Protein AF-A0A0J8TTD2-F1 (afdb_monomer_lite)

Foldseek 3Di:
DDDDDDDDDDDDDDDDDDDDDDDDDDDDDDDDDDDDDDDDPDDPDDPDPPPDPPVPPPPDDPPPDDDDDPCLQDPDDAFDWAWDDKDADPPVRDIFTWTFTPPQAAQDPPDADFDWGQDPVDPPPRTDTDHHPPPDWAWDSRQWDRQWTAGPRRHDIDGQAFKFKIWIPAFDQAFKDKDKDAAQWADDDDPPDDPDADLRWWKKKWKFFPPDDGRDDAQCEQRGWIFTQPQRWTHHVNDTDRPDPGPHGNHHGDMDMDMDHHHDVVVLVCVVVVVPPPVVVVVVVVPDPDDDDDDDDDDDPDDPPPDRSPTGMTMMMIIHRRNHDPDDD

pLDDT: mean 71.93, std 25.3, range [23.52, 96.44]

Organism: NCBI:txid454286

Structure (mmCIF, N/CA/C/O backbone):
data_AF-A0A0J8TTD2-F1
#
_entry.id   AF-A0A0J8TTD2-F1
#
loop_
_atom_site.group_PDB
_atom_site.id
_atom_site.type_symbol
_atom_site.label_atom_id
_atom_site.label_alt_id
_atom_site.label_comp_id
_atom_site.label_asym_id
_atom_site.label_entity_id
_atom_site.label_seq_id
_atom_site.pdbx_PDB_ins_code
_atom_site.Cartn_x
_atom_site.Cartn_y
_atom_site.Cartn_z
_atom_site.occupancy
_atom_site.B_iso_or_equiv
_atom_site.auth_seq_id
_atom_site.auth_comp_id
_atom_site.auth_asym_id
_atom_site.auth_atom_id
_atom_site.pdbx_PDB_model_num
ATOM 1 N N . MET A 1 1 ? 3.215 43.873 67.156 1.00 36.53 1 MET A N 1
ATOM 2 C CA . MET A 1 1 ? 2.950 44.779 66.018 1.00 36.53 1 MET A CA 1
ATOM 3 C C . MET A 1 1 ? 2.040 44.028 65.050 1.00 36.53 1 MET A C 1
ATOM 5 O O . MET A 1 1 ? 2.522 43.184 64.315 1.00 36.53 1 MET A O 1
ATOM 9 N N . ALA A 1 2 ? 0.753 43.963 65.406 1.00 32.94 2 ALA A N 1
ATOM 10 C CA . ALA A 1 2 ? -0.380 44.656 64.760 1.00 32.94 2 ALA A CA 1
ATOM 11 C C . ALA A 1 2 ? -0.898 43.861 63.530 1.00 32.94 2 ALA A C 1
ATOM 13 O O . ALA A 1 2 ? -0.372 44.024 62.438 1.00 32.94 2 ALA A O 1
ATOM 14 N N . THR A 1 3 ? -1.628 42.751 63.743 1.00 26.25 3 THR A N 1
ATOM 15 C CA . THR A 1 3 ? -3.120 42.598 63.801 1.00 26.25 3 THR A CA 1
ATOM 16 C C . THR A 1 3 ? -3.799 42.758 62.433 1.00 26.25 3 THR A C 1
ATOM 18 O O . THR A 1 3 ? -3.750 43.838 61.865 1.00 26.25 3 THR A O 1
ATOM 21 N N . SER A 1 4 ? -4.260 41.650 61.826 1.00 26.52 4 SER A N 1
ATOM 22 C CA . SER A 1 4 ? -5.674 41.174 61.784 1.00 26.52 4 SER A CA 1
ATOM 23 C C . SER A 1 4 ? -6.450 41.846 60.628 1.00 26.52 4 SER A C 1
ATOM 25 O O . SER A 1 4 ? -6.203 43.001 60.333 1.00 26.52 4 SER A O 1
ATOM 27 N N . THR A 1 5 ? -7.376 41.261 59.865 1.00 29.14 5 THR A N 1
ATOM 28 C CA . THR A 1 5 ? -8.260 40.091 60.001 1.00 29.14 5 THR A CA 1
ATOM 29 C C . THR A 1 5 ? -8.957 39.885 58.635 1.00 29.14 5 THR A C 1
ATOM 31 O O . THR A 1 5 ? -9.094 40.834 57.867 1.00 29.14 5 THR A O 1
ATOM 34 N N . ALA A 1 6 ? -9.418 38.661 58.347 1.00 28.00 6 ALA A N 1
ATOM 35 C CA . ALA A 1 6 ? -10.375 38.291 57.276 1.00 28.00 6 ALA A CA 1
ATOM 36 C C . ALA A 1 6 ? -11.764 39.002 57.476 1.00 28.00 6 ALA A C 1
ATOM 38 O O . ALA A 1 6 ? -11.847 39.712 58.481 1.00 28.00 6 ALA A O 1
ATOM 39 N N . PRO A 1 7 ? -12.878 38.813 56.694 1.00 37.91 7 PRO A N 1
ATOM 40 C CA . PRO A 1 7 ? -13.230 37.644 55.856 1.00 37.91 7 PRO A CA 1
ATOM 41 C C . PRO A 1 7 ? -14.237 37.791 54.651 1.00 37.91 7 PRO A C 1
ATOM 43 O O . PRO A 1 7 ? -14.866 38.814 54.417 1.00 37.91 7 PRO A O 1
ATOM 46 N N . THR A 1 8 ? -14.431 36.654 53.951 1.00 27.30 8 THR A N 1
ATOM 47 C CA . THR A 1 8 ? -15.673 36.040 53.378 1.00 27.30 8 THR A CA 1
ATOM 48 C C . THR A 1 8 ? -16.493 36.562 52.169 1.00 27.30 8 THR A C 1
ATOM 50 O O . THR A 1 8 ? -17.119 37.610 52.212 1.00 27.30 8 THR A O 1
ATOM 53 N N . ASN A 1 9 ? -16.688 35.596 51.243 1.00 25.73 9 ASN A N 1
ATOM 54 C CA . ASN A 1 9 ? -17.896 35.125 50.516 1.00 25.73 9 ASN A CA 1
ATOM 55 C C . ASN A 1 9 ? -18.598 35.935 49.403 1.00 25.73 9 ASN A C 1
ATOM 57 O O . ASN A 1 9 ? -19.072 37.043 49.602 1.00 25.73 9 ASN A O 1
ATOM 61 N N . GLY A 1 10 ? -18.882 35.231 48.290 1.00 26.34 10 GLY A N 1
ATOM 62 C CA . GLY A 1 10 ? -19.989 35.547 47.374 1.00 26.34 10 GLY A CA 1
ATOM 63 C C . GLY A 1 10 ? -19.992 34.755 46.054 1.00 26.34 10 GLY A C 1
ATOM 64 O O . GLY A 1 10 ? -19.239 35.070 45.141 1.00 26.34 10 GLY A O 1
ATOM 65 N N . LYS A 1 11 ? -20.862 33.739 45.931 1.00 29.17 11 LYS A N 1
ATOM 66 C CA . LYS A 1 11 ? -21.170 33.001 44.682 1.00 29.17 11 LYS A CA 1
ATOM 67 C C . LYS A 1 11 ? -22.042 33.844 43.734 1.00 29.17 11 LYS A C 1
ATOM 69 O O . LYS A 1 11 ? -22.969 34.498 44.196 1.00 29.17 11 LYS A O 1
ATOM 74 N N . GLY A 1 12 ? -21.875 33.683 42.416 1.00 27.62 12 GLY A N 1
ATOM 75 C CA . GLY A 1 12 ? -22.836 34.164 41.410 1.00 27.62 12 GLY A CA 1
ATOM 76 C C . GLY A 1 12 ? -22.802 33.360 40.102 1.00 27.62 12 GLY A C 1
ATOM 77 O O . GLY A 1 12 ? -21.827 33.416 39.363 1.00 27.62 12 GLY A O 1
ATOM 78 N N . LYS A 1 13 ? -23.878 32.609 39.821 1.00 32.38 13 LYS A N 1
ATOM 79 C CA . LYS A 1 13 ? -24.176 31.935 38.537 1.00 32.38 13 LYS A CA 1
ATOM 80 C C . LYS A 1 13 ? -24.769 32.937 37.525 1.00 32.38 13 LYS A C 1
ATOM 82 O O . LYS A 1 13 ? -25.597 33.753 37.917 1.00 32.38 13 LYS A O 1
ATOM 87 N N . ARG A 1 14 ? -24.462 32.803 36.224 1.00 28.64 14 ARG A N 1
ATOM 88 C CA . ARG A 1 14 ? -25.180 33.440 35.084 1.00 28.64 14 ARG A CA 1
ATOM 89 C C . ARG A 1 14 ? -24.958 32.583 33.819 1.00 28.64 14 ARG A C 1
ATOM 91 O O . ARG A 1 14 ? -23.822 32.428 33.402 1.00 28.64 14 ARG A O 1
ATOM 98 N N . SER A 1 15 ? -25.871 31.679 33.446 1.00 28.08 15 SER A N 1
ATOM 99 C CA . SER A 1 15 ? -27.054 31.798 32.558 1.00 28.08 15 SER A CA 1
ATOM 100 C C . SER A 1 15 ? -26.766 32.050 31.063 1.00 28.08 15 SER A C 1
ATOM 102 O O . SER A 1 15 ? -26.248 33.099 30.694 1.00 28.08 15 SER A O 1
ATOM 104 N N . LYS A 1 16 ? -27.214 31.095 30.229 1.00 29.44 16 LYS A N 1
ATOM 105 C CA . LYS A 1 16 ? -27.395 31.125 28.760 1.00 29.44 16 LYS A CA 1
ATOM 106 C C . LYS A 1 16 ? -28.134 32.379 28.254 1.00 29.44 16 LYS A C 1
ATOM 108 O O . LYS A 1 16 ? -29.178 32.702 28.819 1.00 29.44 16 LYS A O 1
ATOM 113 N N . ARG A 1 17 ? -27.716 32.927 27.100 1.00 27.14 17 ARG A N 1
ATOM 114 C CA . ARG A 1 17 ? -28.595 33.176 25.933 1.00 27.14 17 ARG A CA 1
ATOM 115 C C . ARG A 1 17 ? -27.835 33.546 24.654 1.00 27.14 17 ARG A C 1
ATOM 117 O O . ARG A 1 17 ? -26.716 34.039 24.699 1.00 27.14 17 ARG A O 1
ATOM 124 N N . ASP A 1 18 ? -28.521 33.232 23.564 1.00 25.80 18 ASP A N 1
ATOM 125 C CA . ASP A 1 18 ? -28.196 33.234 22.139 1.00 25.80 18 ASP A CA 1
ATOM 126 C C . ASP A 1 18 ? -27.811 34.578 21.497 1.00 25.80 18 ASP A C 1
ATOM 128 O O . ASP A 1 18 ? -28.206 35.641 21.968 1.00 25.80 18 ASP A O 1
ATOM 132 N N . GLY A 1 19 ? -27.201 34.480 20.305 1.00 25.59 19 GLY A N 1
ATOM 133 C CA . GLY A 1 19 ? -27.639 35.274 19.148 1.00 25.59 19 GLY A CA 1
ATOM 134 C C . GLY A 1 19 ? -26.638 36.256 18.527 1.00 25.59 19 GLY A C 1
ATOM 135 O O . GLY A 1 19 ? -26.506 37.370 19.004 1.00 25.59 19 GLY A O 1
ATOM 136 N N . GLY A 1 20 ? -26.041 35.846 17.397 1.00 23.52 20 GLY A N 1
ATOM 137 C CA . GLY A 1 20 ? -25.878 36.620 16.149 1.00 23.52 20 GLY A CA 1
ATOM 138 C C . GLY A 1 20 ? -25.113 37.956 16.130 1.00 23.52 20 GLY A C 1
ATOM 139 O O . GLY A 1 20 ? -25.472 38.907 16.806 1.00 23.52 20 GLY A O 1
ATOM 140 N N . GLY A 1 21 ? -24.163 38.097 15.195 1.00 25.19 21 GLY A N 1
ATOM 141 C CA . GLY A 1 21 ? -23.722 39.425 14.743 1.00 25.19 21 GLY A CA 1
ATOM 142 C C . GLY A 1 21 ? -22.318 39.477 14.151 1.00 25.19 21 GLY A C 1
ATOM 143 O O . GLY A 1 21 ? -21.326 39.502 14.864 1.00 25.19 21 GLY A O 1
ATOM 144 N N . ARG A 1 22 ? -22.247 39.510 12.822 1.00 33.72 22 ARG A N 1
ATOM 145 C CA . ARG A 1 22 ? -21.043 39.666 11.999 1.00 33.72 22 ARG A CA 1
ATOM 146 C C . ARG A 1 22 ? -20.654 41.147 11.956 1.00 33.72 22 ARG A C 1
ATOM 148 O O . ARG A 1 22 ? -21.426 41.930 11.417 1.00 33.72 22 ARG A O 1
ATOM 155 N N . GLU A 1 23 ? -19.458 41.524 12.411 1.00 27.91 23 GLU A N 1
ATOM 156 C CA . GLU A 1 23 ? -18.933 42.874 12.161 1.00 27.91 23 GLU A CA 1
ATOM 157 C C . GLU A 1 23 ? -17.437 42.866 11.815 1.00 27.91 23 GLU A C 1
ATOM 159 O O . GLU A 1 23 ? -16.589 42.329 12.529 1.00 27.91 23 GLU A O 1
ATOM 164 N N . LYS A 1 24 ? -17.142 43.437 10.643 1.00 31.27 24 LYS A N 1
ATOM 165 C CA . LYS A 1 24 ? -15.809 43.660 10.083 1.00 31.27 24 LYS A CA 1
ATOM 166 C C . LYS A 1 24 ? -15.080 44.706 10.927 1.00 31.27 24 LYS A C 1
ATOM 168 O O . LYS A 1 24 ? -15.604 45.797 11.118 1.00 31.27 24 LYS A O 1
ATOM 173 N N . ARG A 1 25 ? -13.830 44.443 11.312 1.00 30.44 25 ARG A N 1
ATOM 174 C CA . ARG A 1 25 ? -12.900 45.489 11.757 1.00 30.44 25 ARG A CA 1
ATOM 175 C C . ARG A 1 25 ? -11.705 45.537 10.818 1.00 30.44 25 ARG A C 1
ATOM 177 O O . ARG A 1 25 ? -10.909 44.606 10.764 1.00 30.44 25 ARG A O 1
ATOM 184 N N . GLY A 1 26 ? -11.640 46.618 10.043 1.00 24.77 26 GLY A N 1
ATOM 185 C CA . GLY A 1 26 ? -10.445 47.030 9.321 1.00 24.77 26 GLY A CA 1
ATOM 186 C C . GLY A 1 26 ? -9.432 47.652 10.281 1.00 24.77 26 GLY A C 1
ATOM 187 O O . GLY A 1 26 ? -9.814 48.297 11.257 1.00 24.77 26 GLY A O 1
ATOM 188 N N . ALA A 1 27 ? -8.148 47.462 9.989 1.00 32.59 27 ALA A N 1
ATOM 189 C CA . ALA A 1 27 ? -7.054 48.161 10.643 1.00 32.59 27 ALA A CA 1
ATOM 190 C C . ALA A 1 27 ? -6.255 48.949 9.600 1.00 32.59 27 ALA A C 1
ATOM 192 O O . ALA A 1 27 ? -6.025 48.508 8.475 1.00 32.59 27 ALA A O 1
ATOM 193 N N . LYS A 1 28 ? -5.938 50.164 10.026 1.00 28.56 28 LYS A N 1
ATOM 194 C CA . LYS A 1 28 ? -5.513 51.362 9.312 1.00 28.56 28 LYS A CA 1
ATOM 195 C C . LYS A 1 28 ? -4.062 51.247 8.833 1.00 28.56 28 LYS A C 1
ATOM 197 O O . LYS A 1 28 ? -3.191 50.823 9.584 1.00 28.56 28 LYS A O 1
ATOM 202 N N . ARG A 1 29 ? -3.833 51.646 7.582 1.00 26.66 29 ARG A N 1
ATOM 203 C CA . ARG A 1 29 ? -2.528 51.771 6.920 1.00 26.66 29 ARG A CA 1
ATOM 204 C C . ARG A 1 29 ? -1.924 53.131 7.293 1.00 26.66 29 ARG A C 1
ATOM 206 O O . ARG A 1 29 ? -2.647 54.124 7.285 1.00 26.66 29 ARG A O 1
ATOM 213 N N . GLN A 1 30 ? -0.638 53.159 7.628 1.00 28.19 30 GLN A N 1
ATOM 214 C CA . GLN A 1 30 ? 0.149 54.380 7.808 1.00 28.19 30 GLN A CA 1
ATOM 215 C C . GLN A 1 30 ? 1.028 54.549 6.562 1.00 28.19 30 GLN A C 1
ATOM 217 O O . GLN A 1 30 ? 1.697 53.601 6.149 1.00 28.19 30 GLN A O 1
ATOM 222 N N . GLU A 1 31 ? 0.924 55.710 5.918 1.00 24.95 31 GLU A N 1
ATOM 223 C CA . GLU A 1 31 ? 1.635 56.088 4.692 1.00 24.95 31 GLU A CA 1
ATOM 224 C C . GLU A 1 31 ? 3.030 56.641 4.990 1.00 24.95 31 GLU A C 1
ATOM 226 O O . GLU A 1 31 ? 3.187 57.411 5.937 1.00 24.95 31 GLU A O 1
ATOM 231 N N . LEU A 1 32 ? 3.989 56.312 4.118 1.00 28.45 32 LEU A N 1
ATOM 232 C CA . LEU A 1 32 ? 5.073 57.199 3.692 1.00 28.45 32 LEU A CA 1
ATOM 233 C C . LEU A 1 32 ? 5.294 57.006 2.172 1.00 28.45 32 LEU A C 1
ATOM 235 O O . LEU A 1 32 ? 5.402 55.874 1.697 1.00 28.45 32 LEU A O 1
ATOM 239 N N . ASP A 1 33 ? 5.271 58.141 1.472 1.00 27.33 33 ASP A N 1
ATOM 240 C CA . ASP A 1 33 ? 5.590 58.473 0.063 1.00 27.33 33 ASP A CA 1
ATOM 241 C C . ASP A 1 33 ? 7.105 58.238 -0.212 1.00 27.33 33 ASP A C 1
ATOM 243 O O . ASP A 1 33 ? 7.868 58.192 0.750 1.00 27.33 33 ASP A O 1
ATOM 247 N N . ASP A 1 34 ? 7.698 58.027 -1.394 1.00 29.48 34 ASP A N 1
ATOM 248 C CA . ASP A 1 34 ? 7.506 58.499 -2.776 1.00 29.48 34 ASP A CA 1
ATOM 249 C C . ASP A 1 34 ? 8.334 57.571 -3.713 1.00 29.48 34 ASP A C 1
ATOM 251 O O . ASP A 1 34 ? 9.332 56.979 -3.288 1.00 29.48 34 ASP A O 1
ATOM 255 N N . GLY A 1 35 ? 7.951 57.439 -4.988 1.00 27.17 35 GLY A N 1
ATOM 256 C CA . GLY A 1 35 ? 8.762 56.754 -6.003 1.00 27.17 35 GLY A CA 1
ATOM 257 C C . GLY A 1 35 ? 7.989 56.257 -7.227 1.00 27.17 35 GLY A C 1
ATOM 258 O O . GLY A 1 35 ? 7.715 55.066 -7.361 1.00 27.17 35 GLY A O 1
ATOM 259 N N . SER A 1 36 ? 7.666 57.176 -8.138 1.00 38.47 36 SER A N 1
ATOM 260 C CA . SER A 1 36 ? 7.154 56.959 -9.505 1.00 38.47 36 SER A CA 1
ATOM 261 C C . SER A 1 36 ? 7.663 55.685 -10.210 1.00 38.47 36 SER A C 1
ATOM 263 O O . SER A 1 36 ? 8.809 55.671 -10.648 1.00 38.47 36 SER A O 1
ATOM 265 N N . LEU A 1 37 ? 6.782 54.709 -10.486 1.00 28.83 37 LEU A N 1
ATOM 266 C CA . LEU A 1 37 ? 6.827 53.849 -11.686 1.00 28.83 37 LEU A CA 1
ATOM 267 C C . LEU A 1 37 ? 5.414 53.328 -12.031 1.00 28.83 37 LEU A C 1
ATOM 269 O O . LEU A 1 37 ? 4.733 52.697 -11.224 1.00 28.83 37 LEU A O 1
ATOM 273 N N . SER A 1 38 ? 4.971 53.592 -13.260 1.00 30.05 38 SER A N 1
ATOM 274 C CA . SER A 1 38 ? 3.675 53.201 -13.824 1.00 30.05 38 SER A CA 1
ATOM 275 C C . SER A 1 38 ? 3.447 51.681 -13.823 1.00 30.05 38 SER A C 1
ATOM 277 O O . SER A 1 38 ? 4.201 50.938 -14.456 1.00 30.05 38 SER A O 1
ATOM 279 N N . TYR A 1 39 ? 2.363 51.213 -13.197 1.00 27.86 39 TYR A N 1
ATOM 280 C CA . TYR A 1 39 ? 1.947 49.808 -13.251 1.00 27.86 39 TYR A CA 1
ATOM 281 C C . TYR A 1 39 ? 1.168 49.533 -14.544 1.00 27.86 39 TYR A C 1
ATOM 283 O O . TYR A 1 39 ? -0.014 49.856 -14.671 1.00 27.86 39 TYR A O 1
ATOM 291 N N . SER A 1 40 ? 1.827 48.919 -15.525 1.00 36.34 40 SER A N 1
ATOM 292 C CA . SER A 1 40 ? 1.148 48.321 -16.673 1.00 36.34 40 SER A CA 1
ATOM 293 C C . SER A 1 40 ? 0.425 47.045 -16.226 1.00 36.34 40 SER A C 1
ATOM 295 O O . SER A 1 40 ? 0.990 46.154 -15.589 1.00 36.34 40 SER A O 1
ATOM 297 N N . LYS A 1 41 ? -0.869 46.967 -16.543 1.00 34.75 41 LYS A N 1
ATOM 298 C CA . LYS A 1 41 ? -1.745 45.830 -16.245 1.00 34.75 41 LYS A CA 1
ATOM 299 C C . LYS A 1 41 ? -1.271 44.614 -17.053 1.00 34.75 41 LYS A C 1
ATOM 301 O O . LYS A 1 41 ? -1.579 44.509 -18.238 1.00 34.75 41 LYS A O 1
ATOM 306 N N . LYS A 1 42 ? -0.511 43.701 -16.434 1.00 31.11 42 LYS A N 1
ATOM 307 C CA . LYS A 1 42 ? -0.149 42.415 -17.054 1.00 31.11 42 LYS A CA 1
ATOM 308 C C . LYS A 1 42 ? -1.414 41.585 -17.264 1.00 31.11 42 LYS A C 1
ATOM 310 O O . LYS A 1 42 ? -1.995 41.060 -16.319 1.00 31.11 42 LYS A O 1
ATOM 315 N N . VAL A 1 43 ? -1.821 41.482 -18.523 1.00 34.06 43 VAL A N 1
ATOM 316 C CA . VAL A 1 43 ? -2.746 40.463 -19.011 1.00 34.06 43 VAL A CA 1
ATOM 317 C C . VAL A 1 43 ? -2.090 39.108 -18.747 1.00 34.06 43 VAL A C 1
ATOM 319 O O . VAL A 1 43 ? -1.006 38.833 -19.258 1.00 34.06 43 VAL A O 1
ATOM 322 N N . THR A 1 44 ? -2.711 38.276 -17.916 1.00 37.00 44 THR A N 1
ATOM 323 C CA . THR A 1 44 ? -2.333 36.872 -17.756 1.00 37.00 44 THR A CA 1
ATOM 324 C C . THR A 1 44 ? -2.683 36.140 -19.044 1.00 37.00 44 THR A C 1
ATOM 326 O O . THR A 1 44 ? -3.815 35.701 -19.245 1.00 37.00 44 THR A O 1
ATOM 329 N N . SER A 1 45 ? -1.704 36.035 -19.942 1.00 38.12 45 SER A N 1
ATOM 330 C CA . SER A 1 45 ? -1.747 35.069 -21.029 1.00 38.12 45 SER A CA 1
ATOM 331 C C . SER A 1 45 ? -1.849 33.672 -20.421 1.00 38.12 45 SER A C 1
ATOM 333 O O . SER A 1 45 ? -1.091 33.294 -19.526 1.00 38.12 45 SER A O 1
ATOM 335 N N . SER A 1 46 ? -2.838 32.914 -20.883 1.00 41.69 46 SER A N 1
ATOM 336 C CA . SER A 1 46 ? -2.957 31.483 -20.632 1.00 41.69 46 SER A CA 1
ATOM 337 C C . SER A 1 46 ? -1.627 30.815 -20.978 1.00 41.69 46 SER A C 1
ATOM 339 O O . SER A 1 46 ? -1.249 30.793 -22.150 1.00 41.69 46 SER A O 1
ATOM 341 N N . ALA A 1 47 ? -0.915 30.308 -19.970 1.00 40.03 47 ALA A N 1
ATOM 342 C CA . ALA A 1 47 ? 0.295 29.530 -20.181 1.00 40.03 47 ALA A CA 1
ATOM 343 C C . ALA A 1 47 ? -0.075 28.303 -21.024 1.00 40.03 47 ALA A C 1
ATOM 345 O O . ALA A 1 47 ? -0.739 27.379 -20.548 1.00 40.03 47 ALA A O 1
ATOM 346 N N . SER A 1 48 ? 0.302 28.332 -22.300 1.00 48.59 48 SER A N 1
ATOM 347 C CA . SER A 1 48 ? 0.340 27.144 -23.135 1.00 48.59 48 SER A CA 1
ATOM 348 C C . SER A 1 48 ? 1.223 26.123 -22.425 1.00 48.59 48 SER A C 1
ATOM 350 O O . SER A 1 48 ? 2.278 26.454 -21.888 1.00 48.59 48 SER A O 1
ATOM 352 N N . SER A 1 49 ? 0.754 24.881 -22.365 1.00 55.97 49 SER A N 1
ATOM 353 C CA . SER A 1 49 ? 1.544 23.760 -21.872 1.00 55.97 49 SER A CA 1
ATOM 354 C C . SER A 1 49 ? 2.868 23.716 -22.641 1.00 55.97 49 SER A C 1
ATOM 356 O O . SER A 1 49 ? 2.898 23.349 -23.810 1.00 55.97 49 SER A O 1
ATOM 358 N N . THR A 1 50 ? 3.966 24.094 -21.988 1.00 57.25 50 THR A N 1
ATOM 359 C CA . THR A 1 50 ? 5.346 23.921 -22.464 1.00 57.25 50 THR A CA 1
ATOM 360 C C . THR A 1 50 ? 5.797 22.474 -22.262 1.00 57.25 50 THR A C 1
ATOM 362 O O . THR A 1 50 ? 6.871 22.199 -21.734 1.00 57.25 50 THR A O 1
ATOM 365 N N . ALA A 1 51 ? 4.952 21.514 -22.638 1.00 57.62 51 ALA A N 1
ATOM 366 C CA . ALA A 1 51 ? 5.384 20.132 -22.746 1.00 57.62 51 ALA A CA 1
ATOM 367 C C . ALA A 1 51 ? 6.249 20.022 -24.007 1.00 57.62 51 ALA A C 1
ATOM 369 O O . ALA A 1 51 ? 5.730 19.949 -25.118 1.00 57.62 51 ALA A O 1
ATOM 370 N N . ILE A 1 52 ? 7.568 20.070 -23.825 1.00 71.25 52 ILE A N 1
ATOM 371 C CA . ILE A 1 52 ? 8.534 19.816 -24.894 1.00 71.25 52 ILE A CA 1
ATOM 372 C C . ILE A 1 52 ? 8.350 18.353 -25.340 1.00 71.25 52 ILE A C 1
ATOM 374 O O . ILE A 1 52 ? 8.341 17.462 -24.480 1.00 71.25 52 ILE A O 1
ATOM 378 N N . PRO A 1 53 ? 8.173 18.076 -26.644 1.00 70.25 53 PRO A N 1
ATOM 379 C CA . PRO A 1 53 ? 8.124 16.715 -27.163 1.00 70.25 53 PRO A CA 1
ATOM 380 C C . PRO A 1 53 ? 9.363 15.922 -26.740 1.00 70.25 53 PRO A C 1
ATOM 382 O O . PRO A 1 53 ? 10.476 16.440 -26.759 1.00 70.25 53 PRO A O 1
ATOM 385 N N . SER A 1 54 ? 9.205 14.640 -26.405 1.00 61.66 54 SER A N 1
ATOM 386 C CA . SER A 1 54 ? 10.324 13.790 -25.967 1.00 61.66 54 SER A CA 1
ATOM 387 C C . SER A 1 54 ? 11.460 13.679 -26.993 1.00 61.66 54 SER A C 1
ATOM 389 O O . SER A 1 54 ? 12.578 13.345 -26.621 1.00 61.66 54 SER A O 1
ATOM 391 N N . SER A 1 55 ? 11.187 13.982 -28.265 1.00 70.31 55 SER A N 1
ATOM 392 C CA . SER A 1 55 ? 12.168 14.078 -29.352 1.00 70.31 55 SER A CA 1
ATOM 393 C C . SER A 1 55 ? 13.061 15.323 -29.296 1.00 70.31 55 SER A C 1
ATOM 395 O O . SER A 1 55 ? 14.138 15.313 -29.878 1.00 70.31 55 SER A O 1
ATOM 397 N N . GLU A 1 56 ? 12.618 16.394 -28.633 1.00 73.56 56 GLU A N 1
ATOM 398 C CA . GLU A 1 56 ? 13.342 17.671 -28.503 1.00 73.56 56 GLU A CA 1
ATOM 399 C C . GLU A 1 56 ? 14.106 17.785 -27.176 1.00 73.56 56 GLU A C 1
ATOM 401 O O . GLU A 1 56 ? 14.868 18.728 -26.962 1.00 73.56 56 GLU A O 1
ATOM 406 N N . LEU A 1 57 ? 13.938 16.813 -26.276 1.00 68.25 57 LEU A N 1
ATOM 407 C CA . LEU A 1 57 ? 14.766 16.704 -25.085 1.00 68.25 57 LEU A CA 1
ATOM 408 C C . LEU A 1 57 ? 16.166 16.256 -25.513 1.00 68.25 57 LEU A C 1
ATOM 410 O O . LEU A 1 57 ? 16.350 15.127 -25.968 1.00 68.25 57 LEU A O 1
ATOM 414 N N . SER A 1 58 ? 17.167 17.124 -25.341 1.00 63.38 58 SER A N 1
ATOM 415 C CA . SER A 1 58 ? 18.567 16.720 -25.441 1.00 63.38 58 SER A CA 1
ATOM 416 C C . SER A 1 58 ? 18.807 15.633 -24.395 1.00 63.38 58 SER A C 1
ATOM 418 O O . SER A 1 58 ? 18.865 15.928 -23.198 1.00 63.38 58 SER A O 1
ATOM 420 N N . MET A 1 59 ? 18.879 14.372 -24.824 1.00 59.72 59 MET A N 1
ATOM 421 C CA . MET A 1 59 ? 19.213 13.268 -23.934 1.00 59.72 59 MET A CA 1
ATOM 422 C C . MET A 1 59 ? 20.597 13.566 -23.363 1.00 59.72 59 MET A C 1
ATOM 424 O O . MET A 1 59 ? 21.591 13.517 -24.086 1.00 59.72 59 MET A O 1
ATOM 428 N N . SER A 1 60 ? 20.667 13.935 -22.083 1.00 60.09 60 SER A N 1
ATOM 429 C CA . SER A 1 60 ? 21.944 14.011 -21.383 1.00 60.09 60 SER A CA 1
ATOM 430 C C . SER A 1 60 ? 22.634 12.667 -21.570 1.00 60.09 60 SER A C 1
ATOM 432 O O . SER A 1 60 ? 21.980 11.635 -21.384 1.00 60.09 60 SER A O 1
ATOM 434 N N . MET A 1 61 ? 23.913 12.682 -21.954 1.00 55.19 61 MET A N 1
ATOM 435 C CA . MET A 1 61 ? 24.695 11.457 -22.111 1.00 55.19 61 MET A CA 1
ATOM 436 C C . MET A 1 61 ? 24.445 10.554 -20.897 1.00 55.19 61 MET A C 1
ATOM 438 O O . MET A 1 61 ? 24.565 11.046 -19.768 1.00 55.19 61 MET A O 1
ATOM 442 N N . PRO A 1 62 ? 24.042 9.285 -21.099 1.00 62.75 62 PRO A N 1
ATOM 443 C CA . PRO A 1 62 ? 23.813 8.377 -19.991 1.00 62.75 62 PRO A CA 1
ATOM 444 C C . PRO A 1 62 ? 25.060 8.368 -19.116 1.00 62.75 62 PRO A C 1
ATOM 446 O O . PRO A 1 62 ? 26.167 8.203 -19.630 1.00 62.75 62 PRO A O 1
ATOM 449 N N . ILE A 1 63 ? 24.888 8.573 -17.809 1.00 68.81 63 ILE A N 1
ATOM 450 C CA . ILE A 1 63 ? 25.968 8.326 -16.855 1.00 68.81 63 ILE A CA 1
ATOM 451 C C . ILE A 1 63 ? 26.416 6.882 -17.112 1.00 68.81 63 ILE A C 1
ATOM 453 O O . ILE A 1 63 ? 25.559 5.994 -17.039 1.00 68.81 63 ILE A O 1
ATOM 457 N N . PRO A 1 64 ? 27.693 6.633 -17.462 1.00 64.81 64 PRO A N 1
ATOM 458 C CA . PRO A 1 64 ? 28.171 5.279 -17.681 1.00 64.81 64 PRO A CA 1
ATOM 459 C C . PRO A 1 64 ? 27.890 4.466 -16.421 1.00 64.81 64 PRO A C 1
ATOM 461 O O . PRO A 1 64 ? 28.388 4.789 -15.340 1.00 64.81 64 PRO A O 1
ATOM 464 N N . LEU A 1 65 ? 27.026 3.460 -16.543 1.00 68.81 65 LEU A N 1
ATOM 465 C CA . LEU A 1 65 ? 26.809 2.505 -15.468 1.00 68.81 65 LEU A CA 1
ATOM 466 C C . LEU A 1 65 ? 28.118 1.743 -15.278 1.00 68.81 65 LEU A C 1
ATOM 468 O O . LEU A 1 65 ? 28.740 1.330 -16.255 1.00 68.81 65 LEU A O 1
ATOM 472 N N . ALA A 1 66 ? 28.543 1.588 -14.026 1.00 80.12 66 ALA A N 1
ATOM 473 C CA . ALA A 1 66 ? 29.645 0.692 -13.721 1.00 80.12 66 ALA A CA 1
ATOM 474 C C . ALA A 1 66 ? 29.278 -0.733 -14.156 1.00 80.12 66 ALA A C 1
ATOM 476 O O . ALA A 1 66 ? 28.104 -1.117 -14.100 1.00 80.12 66 ALA A O 1
ATOM 477 N N . ASP A 1 67 ? 30.284 -1.507 -14.557 1.00 83.81 67 ASP A N 1
ATOM 478 C CA . ASP A 1 67 ? 30.070 -2.909 -14.891 1.00 83.81 67 ASP A CA 1
ATOM 479 C C . ASP A 1 67 ? 29.479 -3.664 -13.686 1.00 83.81 67 ASP A C 1
ATOM 481 O O . ASP A 1 67 ? 29.887 -3.419 -12.539 1.00 83.81 67 ASP A O 1
ATOM 485 N N . PRO A 1 68 ? 28.527 -4.588 -13.917 1.00 86.50 68 PRO A N 1
ATOM 486 C CA . PRO A 1 68 ? 27.913 -5.351 -12.853 1.00 86.50 68 PRO A CA 1
ATOM 487 C C . PRO A 1 68 ? 28.934 -6.121 -12.035 1.00 86.50 68 PRO A C 1
ATOM 489 O O . PRO A 1 68 ? 29.818 -6.803 -12.559 1.00 86.50 68 PRO A O 1
ATOM 492 N N . ARG A 1 69 ? 28.775 -6.065 -10.716 1.00 89.56 69 ARG A N 1
ATOM 493 C CA . ARG A 1 69 ? 29.593 -6.872 -9.814 1.00 89.56 69 ARG A CA 1
ATOM 494 C C . ARG A 1 69 ? 29.133 -8.321 -9.899 1.00 89.56 69 ARG A C 1
ATOM 496 O O . ARG A 1 69 ? 27.957 -8.598 -10.115 1.00 89.56 69 ARG A O 1
ATOM 503 N N . SER A 1 70 ? 30.029 -9.259 -9.605 1.00 87.69 70 SER A N 1
ATOM 504 C CA . SER A 1 70 ? 29.691 -10.691 -9.561 1.00 87.69 70 SER A CA 1
ATOM 505 C C . SER A 1 70 ? 28.523 -11.011 -8.616 1.00 87.69 70 SER A C 1
ATOM 507 O O . SER A 1 70 ? 27.726 -11.903 -8.895 1.00 87.69 70 SER A O 1
ATOM 509 N N . ILE A 1 71 ? 28.382 -10.253 -7.523 1.00 89.81 71 ILE A N 1
ATOM 510 C CA . ILE A 1 71 ? 27.277 -10.397 -6.565 1.00 89.81 71 ILE A CA 1
ATOM 511 C C . ILE A 1 71 ? 25.930 -9.905 -7.110 1.00 89.81 71 ILE A C 1
ATOM 513 O O . ILE A 1 71 ? 24.891 -10.346 -6.628 1.00 89.81 71 ILE A O 1
ATOM 517 N N . ASP A 1 72 ? 25.928 -9.022 -8.110 1.00 89.25 72 ASP A N 1
ATOM 518 C CA . ASP A 1 72 ? 24.703 -8.407 -8.624 1.00 89.25 72 ASP A CA 1
ATOM 519 C C . ASP A 1 72 ? 23.853 -9.394 -9.444 1.00 89.25 72 ASP A C 1
ATOM 521 O O . ASP A 1 72 ? 22.681 -9.124 -9.680 1.00 89.25 72 ASP A O 1
ATOM 525 N N . VAL A 1 73 ? 24.417 -10.537 -9.857 1.00 89.88 73 VAL A N 1
ATOM 526 C CA . VAL A 1 73 ? 23.699 -11.631 -10.545 1.00 89.88 73 VAL A CA 1
ATOM 527 C C . VAL A 1 73 ? 22.843 -12.446 -9.566 1.00 89.88 73 VAL A C 1
ATOM 529 O O . VAL A 1 73 ? 21.902 -13.137 -9.961 1.00 89.88 73 VAL A O 1
ATOM 532 N N . LEU A 1 74 ? 23.164 -12.390 -8.270 1.00 89.81 74 LEU A N 1
ATOM 533 C CA . LEU A 1 74 ? 22.445 -13.150 -7.258 1.00 89.81 74 LEU A CA 1
ATOM 534 C C . LEU A 1 74 ? 21.077 -12.515 -6.967 1.00 89.81 74 LEU A C 1
ATOM 536 O O . LEU A 1 74 ? 20.944 -11.289 -6.988 1.00 89.81 74 LEU A O 1
ATOM 540 N N . PRO A 1 75 ? 20.056 -13.327 -6.633 1.00 86.12 75 PRO A N 1
ATOM 541 C CA . PRO A 1 75 ? 18.767 -12.804 -6.209 1.00 86.12 75 PRO A CA 1
ATOM 542 C C . PRO A 1 75 ? 18.904 -11.814 -5.041 1.00 86.12 75 PRO A C 1
ATOM 544 O O . PRO A 1 75 ? 19.744 -12.023 -4.155 1.00 86.12 75 PRO A O 1
ATOM 547 N N . PRO A 1 76 ? 18.059 -10.769 -4.987 1.00 85.62 76 PRO A N 1
ATOM 548 C CA . PRO A 1 76 ? 18.062 -9.821 -3.884 1.00 85.62 76 PRO A CA 1
ATOM 549 C C . PRO A 1 76 ? 17.936 -10.520 -2.532 1.00 85.62 76 PRO A C 1
ATOM 551 O O . PRO A 1 76 ? 17.074 -11.380 -2.326 1.00 85.62 76 PRO A O 1
ATOM 554 N N . ARG A 1 77 ? 18.779 -10.116 -1.579 1.00 85.69 77 ARG A N 1
ATOM 555 C CA . ARG A 1 77 ? 18.681 -10.616 -0.207 1.00 85.69 77 ARG A CA 1
ATOM 556 C C . ARG A 1 77 ? 17.372 -10.135 0.435 1.00 85.69 77 ARG A C 1
ATOM 558 O O . ARG A 1 77 ? 16.960 -9.001 0.176 1.00 85.69 77 ARG A O 1
ATOM 565 N N . PRO A 1 78 ? 16.735 -10.954 1.293 1.00 85.31 78 PRO A N 1
ATOM 566 C CA . PRO A 1 78 ? 15.618 -10.495 2.107 1.00 85.31 78 PRO A CA 1
ATOM 567 C C . PRO A 1 78 ? 16.004 -9.245 2.896 1.00 85.31 78 PRO A C 1
ATOM 569 O O . PRO A 1 78 ?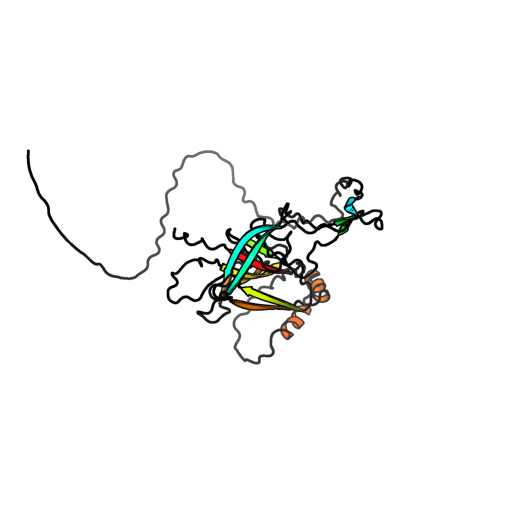 17.138 -9.120 3.367 1.00 85.31 78 PRO A O 1
ATOM 572 N N . ARG A 1 79 ? 15.050 -8.327 3.055 1.00 86.81 79 ARG A N 1
ATOM 573 C CA . ARG A 1 79 ? 15.262 -7.117 3.846 1.00 86.81 79 ARG A CA 1
ATOM 574 C C . ARG A 1 79 ? 15.548 -7.477 5.301 1.00 86.81 79 ARG A C 1
ATOM 576 O O . ARG A 1 79 ? 14.858 -8.306 5.894 1.00 86.81 79 ARG A O 1
ATOM 583 N N . GLN A 1 80 ? 16.544 -6.811 5.875 1.00 92.00 80 GLN A N 1
ATOM 584 C CA . GLN A 1 80 ? 16.741 -6.825 7.315 1.00 92.00 80 GLN A CA 1
ATOM 585 C C . GLN A 1 80 ? 15.638 -5.982 7.961 1.00 92.00 80 GLN A C 1
ATOM 587 O O . GLN A 1 80 ? 15.381 -4.849 7.551 1.00 92.00 80 GLN A O 1
ATOM 592 N N . LEU A 1 81 ? 14.966 -6.581 8.938 1.00 93.69 81 LEU A N 1
ATOM 593 C CA . LEU A 1 81 ? 13.847 -5.991 9.657 1.00 93.69 81 LEU A CA 1
ATOM 594 C C . LEU A 1 81 ? 14.261 -5.787 11.111 1.00 93.69 81 LEU A C 1
ATOM 596 O O . LEU A 1 81 ? 14.572 -6.767 11.793 1.00 93.69 81 LEU A O 1
ATOM 600 N N . ASN A 1 82 ? 14.247 -4.542 11.583 1.00 94.88 82 ASN A N 1
ATOM 601 C CA . ASN A 1 82 ? 14.550 -4.225 12.977 1.00 94.88 82 ASN A CA 1
ATOM 602 C C . ASN A 1 82 ? 13.233 -4.047 13.746 1.00 94.88 82 ASN A C 1
ATOM 604 O O . ASN A 1 82 ? 12.350 -3.339 13.263 1.00 94.88 82 ASN A O 1
ATOM 608 N N . PRO A 1 83 ? 13.045 -4.693 14.908 1.00 94.81 83 PRO A N 1
ATOM 609 C CA . PRO A 1 83 ? 11.816 -4.548 15.685 1.00 94.81 83 PRO A CA 1
ATOM 610 C C . PRO A 1 83 ? 11.688 -3.121 16.232 1.00 94.81 83 PRO A C 1
ATOM 612 O O . PRO A 1 83 ? 12.653 -2.587 16.770 1.00 94.81 83 PRO A O 1
ATOM 615 N N . VAL A 1 84 ? 10.494 -2.529 16.130 1.00 93.50 84 VAL A N 1
ATOM 616 C CA . VAL A 1 84 ? 10.227 -1.158 16.609 1.00 93.50 84 VAL A CA 1
ATOM 617 C C . VAL A 1 84 ? 9.244 -1.173 17.773 1.00 93.50 84 VAL A C 1
ATOM 619 O O . VAL A 1 84 ? 9.559 -0.723 18.869 1.00 93.50 84 VAL A O 1
ATOM 622 N N . PHE A 1 85 ? 8.040 -1.704 17.557 1.00 91.81 85 PHE A N 1
ATOM 623 C CA . PHE A 1 85 ? 6.996 -1.775 18.579 1.00 91.81 85 PHE A CA 1
ATOM 624 C C . PHE A 1 85 ? 6.067 -2.961 18.331 1.00 91.81 85 PHE A C 1
ATOM 626 O O . PHE A 1 85 ? 6.029 -3.536 17.246 1.00 91.81 85 PHE A O 1
ATOM 633 N N . THR A 1 86 ? 5.288 -3.325 19.345 1.00 92.56 86 THR A N 1
ATOM 634 C CA . THR A 1 86 ? 4.230 -4.335 19.231 1.00 92.56 86 THR A CA 1
ATOM 635 C C . THR A 1 86 ? 2.891 -3.678 19.532 1.00 92.56 86 THR A C 1
ATOM 637 O O . THR A 1 86 ? 2.768 -2.962 20.524 1.00 92.56 86 THR A O 1
ATOM 640 N N . ARG A 1 87 ? 1.882 -3.906 18.686 1.00 89.25 87 ARG A N 1
ATOM 641 C CA . ARG A 1 87 ? 0.499 -3.495 18.969 1.00 89.25 87 ARG A CA 1
ATOM 642 C C . ARG A 1 87 ? -0.264 -4.669 19.553 1.00 89.25 87 ARG A C 1
ATOM 644 O O . ARG A 1 87 ? -0.266 -5.747 18.962 1.00 89.25 87 ARG A O 1
ATOM 651 N N . HIS A 1 88 ? -0.907 -4.443 20.691 1.00 89.44 88 HIS A N 1
ATOM 652 C CA . HIS A 1 88 ? -1.806 -5.402 21.316 1.00 89.44 88 HIS A CA 1
ATOM 653 C C . HIS A 1 88 ? -3.256 -4.968 21.106 1.00 89.44 88 HIS A C 1
ATOM 655 O O . HIS A 1 88 ? -3.598 -3.813 21.372 1.00 89.44 88 HIS A O 1
ATOM 661 N N . SER A 1 89 ? -4.090 -5.892 20.634 1.00 88.62 89 SER A N 1
ATOM 662 C CA . SER A 1 89 ? -5.535 -5.701 20.532 1.00 88.62 89 SER A CA 1
ATOM 663 C C . SER A 1 89 ? -6.228 -6.531 21.599 1.00 88.62 89 SER A C 1
ATOM 665 O O . SER A 1 89 ? -6.147 -7.763 21.581 1.00 88.62 89 SER A O 1
ATOM 667 N N . ASP A 1 90 ? -6.959 -5.860 22.485 1.00 86.62 90 ASP A N 1
ATOM 668 C CA . ASP A 1 90 ? -7.776 -6.526 23.503 1.00 86.62 90 ASP A CA 1
ATOM 669 C C . ASP A 1 90 ? -9.007 -7.187 22.864 1.00 86.62 90 ASP A C 1
ATOM 671 O O . ASP A 1 90 ? -9.454 -8.249 23.299 1.00 86.62 90 ASP A O 1
ATOM 675 N N . VAL A 1 91 ? -9.525 -6.584 21.786 1.00 87.56 91 VAL A N 1
ATOM 676 C CA . VAL A 1 91 ? -10.684 -7.082 21.031 1.00 87.56 91 VAL A CA 1
ATOM 677 C C . VAL A 1 91 ? -10.340 -8.390 20.322 1.00 87.56 91 VAL A C 1
ATOM 679 O O . VAL A 1 91 ? -11.070 -9.374 20.428 1.00 87.56 91 VAL A O 1
ATOM 682 N N . LEU A 1 92 ? -9.200 -8.419 19.627 1.00 88.62 92 LEU A N 1
ATOM 683 C CA . LEU A 1 92 ? -8.743 -9.588 18.875 1.00 88.62 92 LEU A CA 1
ATOM 684 C C . LEU A 1 92 ? -7.943 -10.580 19.732 1.00 88.62 92 LEU A C 1
ATOM 686 O O . LEU A 1 92 ? -7.662 -11.685 19.267 1.00 88.62 92 LEU A O 1
ATOM 690 N N . LYS A 1 93 ? -7.577 -10.207 20.967 1.00 92.06 93 LYS A N 1
ATOM 691 C CA . LYS A 1 93 ? -6.753 -10.998 21.902 1.00 92.06 93 LYS A CA 1
ATOM 692 C C . LYS A 1 93 ? -5.438 -11.472 21.280 1.00 92.06 93 LYS A C 1
ATOM 694 O O . LYS A 1 93 ? -4.984 -12.593 21.512 1.00 92.06 93 LYS A O 1
ATOM 699 N N . GLN A 1 94 ? -4.845 -10.625 20.448 1.00 93.69 94 GLN A N 1
ATOM 700 C CA . GLN A 1 94 ? -3.645 -10.928 19.675 1.00 93.69 94 GLN A CA 1
ATOM 701 C C . GLN A 1 94 ? -2.684 -9.738 19.684 1.00 93.69 94 GLN A C 1
ATOM 703 O O . GLN A 1 94 ? -3.072 -8.592 19.925 1.00 93.69 94 GLN A O 1
ATOM 708 N N . SER A 1 95 ? -1.410 -10.033 19.433 1.00 93.38 95 SER A N 1
ATOM 709 C CA . SER A 1 95 ? -0.333 -9.047 19.382 1.00 93.38 95 SER A CA 1
ATOM 710 C C . SER A 1 95 ? 0.393 -9.130 18.047 1.00 93.38 95 SER A C 1
ATOM 712 O O . SER A 1 95 ? 0.727 -10.222 17.587 1.00 93.38 95 SER A O 1
ATOM 714 N N . TRP A 1 96 ? 0.692 -7.975 17.457 1.00 94.25 96 TRP A N 1
ATOM 715 C CA . TRP A 1 96 ? 1.406 -7.868 16.188 1.00 94.25 96 TRP A CA 1
ATOM 716 C C . TRP A 1 96 ? 2.725 -7.123 16.381 1.00 94.25 96 TRP A C 1
ATOM 718 O O . TRP A 1 96 ? 2.699 -5.939 16.732 1.00 94.25 96 TRP A O 1
ATOM 728 N N . PRO A 1 97 ? 3.875 -7.782 16.153 1.00 95.81 97 PRO A N 1
ATOM 729 C CA . PRO A 1 97 ? 5.164 -7.111 16.137 1.00 95.81 97 PRO A CA 1
ATOM 730 C C . PRO A 1 97 ? 5.355 -6.360 14.813 1.00 95.81 97 PRO A C 1
ATOM 732 O O . PRO A 1 97 ? 5.162 -6.920 13.728 1.00 95.81 97 PRO A O 1
ATOM 735 N N . PHE A 1 98 ? 5.761 -5.099 14.918 1.00 95.25 98 PHE A N 1
ATOM 736 C CA . PHE A 1 98 ? 6.074 -4.221 13.799 1.00 95.25 98 PHE A CA 1
ATOM 737 C C . PHE A 1 98 ? 7.570 -3.922 13.746 1.00 95.25 98 PHE A C 1
ATOM 739 O O . PHE A 1 98 ? 8.245 -3.774 14.769 1.00 95.25 98 PHE A O 1
ATOM 746 N N . PHE A 1 99 ? 8.070 -3.829 12.522 1.00 95.69 99 PHE A N 1
ATOM 747 C CA . PHE A 1 99 ? 9.473 -3.710 12.184 1.00 95.69 99 PHE A CA 1
ATOM 748 C C . PHE A 1 99 ? 9.685 -2.555 11.209 1.00 95.69 99 PHE A C 1
ATOM 750 O O . PHE A 1 99 ? 8.874 -2.327 10.310 1.00 95.69 99 PHE A O 1
ATOM 757 N N . GLU A 1 100 ? 10.804 -1.863 11.346 1.00 94.38 100 GLU A N 1
ATOM 758 C CA . GLU A 1 100 ? 11.324 -0.964 10.325 1.00 94.38 100 GLU A CA 1
ATOM 759 C C . GLU A 1 100 ? 12.202 -1.756 9.352 1.00 94.38 100 GLU A C 1
ATOM 761 O O . GLU A 1 100 ? 12.814 -2.770 9.704 1.00 94.38 100 GLU A O 1
ATOM 766 N N . VAL A 1 101 ? 12.264 -1.294 8.108 1.00 92.56 101 VAL A N 1
ATOM 767 C CA . VAL A 1 101 ? 13.145 -1.874 7.094 1.00 92.56 101 VAL A CA 1
ATOM 768 C C . VAL A 1 101 ? 14.498 -1.172 7.181 1.00 92.56 101 VAL A C 1
ATOM 770 O O . VAL A 1 101 ? 14.570 0.041 6.989 1.00 92.56 101 VAL A O 1
ATOM 773 N N . ALA A 1 102 ? 15.569 -1.924 7.432 1.00 90.12 102 ALA A N 1
ATOM 774 C CA . ALA A 1 102 ? 16.920 -1.372 7.451 1.00 90.12 102 ALA A CA 1
ATOM 775 C C . ALA A 1 102 ? 17.328 -0.867 6.054 1.00 90.12 102 ALA A C 1
ATOM 777 O O . ALA A 1 102 ? 16.977 -1.474 5.031 1.00 90.12 102 ALA A O 1
ATOM 778 N N . ASP A 1 103 ? 18.058 0.253 6.022 1.00 85.25 103 ASP A N 1
ATOM 779 C CA . ASP A 1 103 ? 18.539 0.920 4.803 1.00 85.25 103 ASP A CA 1
ATOM 780 C C . ASP A 1 103 ? 17.435 1.096 3.749 1.00 85.25 103 ASP A C 1
ATOM 782 O O . ASP A 1 103 ? 17.563 0.783 2.556 1.00 85.25 103 ASP A O 1
ATOM 786 N N . LYS A 1 104 ? 16.266 1.528 4.220 1.00 86.19 104 LYS A N 1
ATOM 787 C CA . LYS A 1 104 ? 15.091 1.739 3.387 1.00 86.19 104 LYS A CA 1
ATOM 788 C C . LYS A 1 104 ? 15.289 2.935 2.463 1.00 86.19 104 LYS A C 1
ATOM 790 O O . LYS A 1 104 ? 15.451 4.068 2.909 1.00 86.19 104 LYS A O 1
ATOM 795 N N . VAL A 1 105 ? 15.160 2.687 1.163 1.00 86.75 105 VAL A N 1
ATOM 796 C CA . VAL A 1 105 ? 15.084 3.738 0.147 1.00 86.75 105 VAL A CA 1
ATOM 797 C C . VAL A 1 105 ? 13.611 3.967 -0.169 1.00 86.75 105 VAL A C 1
ATOM 799 O O . VAL A 1 105 ? 12.912 3.037 -0.565 1.00 86.75 105 VAL A O 1
ATOM 802 N N . SER A 1 106 ? 13.132 5.189 0.056 1.00 86.50 106 SER A N 1
ATOM 803 C CA . SER A 1 106 ? 11.723 5.549 -0.138 1.00 86.50 106 SER A CA 1
ATOM 804 C C . SER A 1 106 ? 11.557 6.380 -1.406 1.00 86.50 106 SER A C 1
ATOM 806 O O . SER A 1 106 ? 12.400 7.223 -1.718 1.00 86.50 106 SER A O 1
ATOM 808 N N . ASN A 1 107 ? 10.455 6.170 -2.122 1.00 87.25 107 ASN A N 1
ATOM 809 C CA . ASN A 1 107 ? 10.108 6.947 -3.306 1.00 87.25 107 ASN A CA 1
ATOM 810 C C . ASN A 1 107 ? 9.783 8.388 -2.893 1.00 87.25 107 ASN A C 1
ATOM 812 O O . ASN A 1 107 ? 8.740 8.651 -2.297 1.00 87.25 107 ASN A O 1
ATOM 816 N N . ARG A 1 108 ? 10.690 9.323 -3.198 1.00 82.31 108 ARG A N 1
ATOM 817 C CA . ARG A 1 108 ? 10.592 10.738 -2.816 1.00 82.31 108 ARG A CA 1
ATOM 818 C C . ARG A 1 108 ? 11.155 11.632 -3.920 1.00 82.31 108 ARG A C 1
ATOM 820 O O . ARG A 1 108 ? 11.958 11.193 -4.739 1.00 82.31 108 ARG A O 1
ATOM 827 N N . ASN A 1 109 ? 10.739 12.899 -3.942 1.00 81.88 109 ASN A N 1
ATOM 828 C CA . ASN A 1 109 ? 11.245 13.928 -4.861 1.00 81.88 109 ASN A CA 1
ATOM 829 C C . ASN A 1 109 ? 11.102 13.555 -6.350 1.00 81.88 109 ASN A C 1
ATOM 831 O O . ASN A 1 109 ? 11.949 13.899 -7.167 1.00 81.88 109 ASN A O 1
ATOM 835 N N . GLY A 1 110 ? 10.048 12.813 -6.702 1.00 81.62 110 GLY A N 1
ATOM 836 C CA . GLY A 1 110 ? 9.801 12.354 -8.073 1.00 81.62 110 GLY A CA 1
ATOM 837 C C . GLY A 1 110 ? 10.644 11.152 -8.516 1.00 81.62 110 GLY A C 1
ATOM 838 O O . GLY A 1 110 ? 10.370 10.596 -9.580 1.00 81.62 110 GLY A O 1
ATOM 839 N N . PHE A 1 111 ? 11.603 10.698 -7.705 1.00 85.25 111 PHE A N 1
ATOM 840 C CA . PHE A 1 111 ? 12.384 9.496 -7.979 1.00 85.25 111 PHE A CA 1
ATOM 841 C C . PHE A 1 111 ? 11.654 8.241 -7.512 1.00 85.25 111 PHE A C 1
ATOM 843 O O . PHE A 1 111 ? 10.938 8.233 -6.505 1.00 85.25 111 PHE A O 1
ATOM 850 N N . ARG A 1 112 ? 11.839 7.167 -8.279 1.00 86.38 112 ARG A N 1
ATOM 851 C CA . ARG A 1 112 ? 11.248 5.859 -8.013 1.00 86.38 112 ARG A CA 1
ATOM 852 C C . ARG A 1 112 ? 12.344 4.820 -8.004 1.00 86.38 112 ARG A C 1
ATOM 854 O O . ARG A 1 112 ? 13.127 4.736 -8.947 1.00 86.38 112 ARG A O 1
ATOM 861 N N . TYR A 1 113 ? 12.351 4.032 -6.949 1.00 88.06 113 TYR A N 1
ATOM 862 C CA . TYR A 1 113 ? 13.322 2.989 -6.727 1.00 88.06 113 TYR A CA 1
ATOM 863 C C . TYR A 1 113 ? 12.638 1.641 -6.902 1.00 88.06 113 TYR A C 1
ATOM 865 O O . TYR A 1 113 ? 11.561 1.383 -6.367 1.00 88.06 113 TYR A O 1
ATOM 873 N N . THR A 1 114 ? 13.276 0.790 -7.689 1.00 88.81 114 THR A N 1
ATOM 874 C CA . THR A 1 114 ? 12.895 -0.603 -7.900 1.00 88.81 114 THR A CA 1
ATOM 875 C C . THR A 1 114 ? 14.156 -1.437 -7.832 1.00 88.81 114 THR A C 1
ATOM 877 O O . THR A 1 114 ? 15.216 -0.980 -8.264 1.00 88.81 114 THR A O 1
ATOM 880 N N . TYR A 1 115 ? 14.056 -2.662 -7.328 1.00 89.31 115 TYR A N 1
ATOM 881 C CA . TYR A 1 115 ? 15.212 -3.547 -7.325 1.00 89.31 115 TYR A CA 1
ATOM 882 C C . TYR A 1 115 ? 15.518 -4.025 -8.726 1.00 89.31 115 TYR A C 1
ATOM 884 O O . TYR A 1 115 ? 14.626 -4.247 -9.550 1.00 89.31 115 TYR A O 1
ATOM 892 N N . ALA A 1 116 ? 16.804 -4.221 -8.956 1.00 90.19 116 ALA A N 1
ATOM 893 C CA . ALA A 1 116 ? 17.304 -4.787 -10.178 1.00 90.19 116 ALA A CA 1
ATOM 894 C C . ALA A 1 116 ? 18.357 -5.847 -9.855 1.00 90.19 116 ALA A C 1
ATOM 896 O O . ALA A 1 116 ? 19.037 -5.771 -8.831 1.00 90.19 116 ALA A O 1
ATOM 897 N N . VAL A 1 117 ? 18.442 -6.846 -10.722 1.00 92.81 117 VAL A N 1
ATOM 898 C CA . VAL A 1 117 ? 19.439 -7.916 -10.690 1.00 92.81 117 VAL A CA 1
ATOM 899 C C . VAL A 1 117 ? 20.166 -7.891 -12.025 1.00 92.81 117 VAL A C 1
ATOM 901 O O . VAL A 1 117 ? 19.536 -7.657 -13.062 1.00 92.81 117 VAL A O 1
ATOM 904 N N . ALA A 1 118 ? 21.481 -8.072 -11.997 1.00 92.75 118 ALA A N 1
ATOM 905 C CA . ALA A 1 118 ? 22.275 -8.156 -13.208 1.00 92.75 118 ALA A CA 1
ATOM 906 C C . ALA A 1 118 ? 21.877 -9.415 -13.977 1.00 92.75 118 ALA A C 1
ATOM 908 O O . ALA A 1 118 ? 21.779 -10.503 -13.405 1.00 92.75 118 ALA A O 1
ATOM 909 N N . ASP A 1 119 ? 21.635 -9.261 -15.271 1.00 90.62 119 ASP A N 1
ATOM 910 C CA . ASP A 1 119 ? 21.218 -10.358 -16.128 1.00 90.62 119 ASP A CA 1
ATOM 911 C C . ASP A 1 119 ? 22.135 -10.416 -17.355 1.00 90.62 119 ASP A C 1
ATOM 913 O O . ASP A 1 119 ? 22.031 -9.567 -18.246 1.00 90.62 119 ASP A O 1
ATOM 917 N N . PRO A 1 120 ? 23.037 -11.416 -17.414 1.00 88.56 120 PRO A N 1
ATOM 918 C CA . PRO A 1 120 ? 23.968 -11.587 -18.527 1.00 88.56 120 PRO A CA 1
ATOM 919 C C . PRO A 1 120 ? 23.293 -11.748 -19.898 1.00 88.56 120 PRO A C 1
ATOM 921 O O . PRO A 1 120 ? 23.955 -11.584 -20.919 1.00 88.56 120 PRO A O 1
ATOM 924 N N . GLY A 1 121 ? 21.994 -12.066 -19.944 1.00 89.25 121 GLY A N 1
ATOM 925 C CA . GLY A 1 121 ? 21.224 -12.147 -21.184 1.00 89.25 121 GLY A CA 1
ATOM 926 C C . GLY A 1 121 ? 20.923 -10.789 -21.827 1.00 89.25 121 GLY A C 1
ATOM 927 O O . GLY A 1 121 ? 20.548 -10.751 -22.998 1.00 89.25 121 GLY A O 1
ATOM 928 N N . PHE A 1 122 ? 21.094 -9.675 -21.104 1.00 87.12 122 PHE A N 1
ATOM 929 C CA . PHE A 1 122 ? 20.836 -8.324 -21.609 1.00 87.12 122 PHE A CA 1
ATOM 930 C C . PHE A 1 122 ? 22.148 -7.557 -21.852 1.00 87.12 122 PHE A C 1
ATOM 932 O O . PHE A 1 122 ? 22.652 -6.900 -20.942 1.00 87.12 122 PHE A O 1
ATOM 939 N N . PRO A 1 123 ? 22.687 -7.545 -23.088 1.00 81.88 123 PRO A N 1
ATOM 940 C CA . PRO A 1 123 ? 23.998 -6.953 -23.376 1.00 81.88 123 PRO A CA 1
ATOM 941 C C . PRO A 1 123 ? 24.035 -5.420 -23.269 1.00 81.88 123 PRO A C 1
ATOM 943 O O . PRO A 1 123 ? 25.108 -4.841 -23.132 1.00 81.88 123 PRO A O 1
ATOM 946 N N . HIS A 1 124 ? 22.881 -4.748 -23.350 1.00 84.00 124 HIS A N 1
ATOM 947 C CA . HIS A 1 124 ? 22.793 -3.279 -23.355 1.00 84.00 124 HIS A CA 1
ATOM 948 C C . HIS A 1 124 ? 22.122 -2.687 -22.107 1.00 84.00 124 HIS A C 1
ATOM 950 O O . HIS A 1 124 ? 22.382 -1.541 -21.757 1.00 84.00 124 HIS A O 1
ATOM 956 N N . ILE A 1 125 ? 21.252 -3.448 -21.439 1.00 83.81 125 ILE A N 1
ATOM 957 C CA . ILE A 1 125 ? 20.493 -3.020 -20.254 1.00 83.81 125 ILE A CA 1
ATOM 958 C C . ILE A 1 125 ? 20.848 -4.002 -19.143 1.00 83.81 125 ILE A C 1
ATOM 960 O O . ILE A 1 125 ? 20.010 -4.786 -18.726 1.00 83.81 125 ILE A O 1
ATOM 964 N N . LEU A 1 126 ? 22.119 -3.995 -18.732 1.00 88.69 126 LEU A N 1
ATOM 965 C CA . LEU A 1 126 ? 22.813 -5.007 -17.912 1.00 88.69 126 LEU A CA 1
ATOM 966 C C . LEU A 1 126 ? 22.044 -5.531 -16.678 1.00 88.69 126 LEU A C 1
ATOM 968 O O . LEU A 1 126 ? 22.400 -6.565 -16.119 1.00 88.69 126 LEU A O 1
ATOM 972 N N . TYR A 1 127 ? 21.000 -4.821 -16.249 1.00 90.81 127 TYR A N 1
ATOM 973 C CA . TYR A 1 127 ? 20.119 -5.168 -15.150 1.00 90.81 127 TYR A CA 1
ATOM 974 C C . TYR A 1 127 ? 18.659 -5.273 -15.598 1.00 90.81 127 TYR A C 1
ATOM 976 O O . TYR A 1 127 ? 18.143 -4.408 -16.308 1.00 90.81 127 TYR A O 1
ATOM 984 N N . ARG A 1 128 ? 17.946 -6.266 -15.065 1.00 91.00 128 ARG A N 1
ATOM 985 C CA . ARG A 1 128 ? 16.482 -6.360 -15.158 1.00 91.00 128 ARG A CA 1
ATOM 986 C C . ARG A 1 128 ? 15.828 -6.104 -13.810 1.00 91.00 128 ARG A C 1
ATOM 988 O O . ARG A 1 128 ? 16.413 -6.375 -12.763 1.00 91.00 128 ARG A O 1
ATOM 995 N N . GLN A 1 129 ? 14.579 -5.649 -13.832 1.00 91.62 129 GLN A N 1
ATOM 996 C CA . GLN A 1 129 ? 13.795 -5.472 -12.614 1.00 91.62 129 GLN A CA 1
ATOM 997 C C . GLN A 1 129 ? 13.553 -6.817 -11.905 1.00 91.62 129 GLN A C 1
ATOM 999 O O . GLN A 1 129 ? 13.329 -7.853 -12.539 1.00 91.62 129 GLN A O 1
ATOM 1004 N N . THR A 1 130 ? 13.574 -6.790 -10.576 1.00 90.50 130 THR A N 1
ATOM 1005 C CA . THR A 1 130 ? 13.237 -7.920 -9.704 1.00 90.50 130 THR A CA 1
ATOM 1006 C C . THR A 1 130 ? 12.477 -7.423 -8.473 1.00 90.50 130 THR A C 1
ATOM 1008 O O . THR A 1 130 ? 12.477 -6.229 -8.180 1.00 90.50 130 THR A O 1
ATOM 1011 N N . ASP A 1 131 ? 11.818 -8.331 -7.756 1.00 88.44 131 ASP A N 1
ATOM 1012 C CA . ASP A 1 131 ? 11.207 -8.048 -6.451 1.00 88.44 131 ASP A CA 1
ATOM 1013 C C . ASP A 1 131 ? 12.053 -8.659 -5.322 1.00 88.44 131 ASP A C 1
ATOM 1015 O O . ASP A 1 131 ? 12.955 -9.467 -5.570 1.00 88.44 131 ASP A O 1
ATOM 1019 N N . VAL A 1 132 ? 11.758 -8.264 -4.087 1.00 88.25 132 VAL A N 1
ATOM 1020 C CA . VAL A 1 132 ? 12.349 -8.795 -2.857 1.00 88.25 132 VAL A CA 1
ATOM 1021 C C . VAL A 1 132 ? 11.324 -9.623 -2.080 1.00 88.25 132 VAL A C 1
ATOM 1023 O O . VAL A 1 132 ? 10.134 -9.284 -2.075 1.00 88.25 132 VAL A O 1
ATOM 1026 N N . PRO A 1 133 ? 11.767 -10.669 -1.357 1.00 87.38 133 PRO A N 1
ATOM 1027 C CA . PRO A 1 133 ? 10.899 -11.398 -0.445 1.00 87.38 133 PRO A CA 1
ATOM 1028 C C . PRO A 1 133 ? 10.209 -10.463 0.569 1.00 87.38 133 PRO A C 1
ATOM 1030 O O . PRO A 1 133 ? 10.851 -9.534 1.068 1.00 87.38 133 PRO A O 1
ATOM 1033 N N . PRO A 1 134 ? 8.941 -10.729 0.935 1.00 90.50 134 PRO A N 1
ATOM 1034 C CA . PRO A 1 134 ? 8.134 -11.878 0.518 1.00 90.50 134 PRO A CA 1
ATOM 1035 C C . PRO A 1 134 ? 7.426 -11.673 -0.839 1.00 90.50 134 PRO A C 1
ATOM 1037 O O . PRO A 1 134 ? 6.952 -10.579 -1.149 1.00 90.50 134 PRO A O 1
ATOM 1040 N N . TYR A 1 135 ? 7.346 -12.753 -1.630 1.00 90.44 135 TYR A N 1
ATOM 1041 C CA . TYR A 1 135 ? 6.820 -12.777 -3.005 1.00 90.44 135 TYR A CA 1
ATOM 1042 C C . TYR A 1 135 ? 5.300 -12.991 -3.054 1.00 90.44 135 TYR A C 1
ATOM 1044 O O . TYR A 1 135 ? 4.808 -13.988 -3.580 1.00 90.44 135 TYR A O 1
ATOM 1052 N N . HIS A 1 136 ? 4.547 -12.068 -2.468 1.00 92.19 136 HIS A N 1
ATOM 1053 C CA . HIS A 1 136 ? 3.089 -12.047 -2.564 1.00 92.19 136 HIS A CA 1
ATOM 1054 C C . HIS A 1 136 ? 2.571 -10.605 -2.601 1.00 92.19 136 HIS A C 1
ATOM 1056 O O . HIS A 1 136 ? 3.338 -9.642 -2.520 1.00 92.19 136 HIS A O 1
ATOM 1062 N N . SER A 1 137 ? 1.256 -10.442 -2.723 1.00 92.12 137 SER A N 1
ATOM 1063 C CA . SER A 1 137 ? 0.584 -9.152 -2.559 1.00 92.12 137 SER A CA 1
ATOM 1064 C C . SER A 1 137 ? 0.838 -8.622 -1.151 1.00 92.12 137 SER A C 1
ATOM 1066 O O . SER A 1 137 ? 0.481 -9.279 -0.173 1.00 92.12 137 SER A O 1
ATOM 1068 N N . ARG A 1 138 ? 1.483 -7.465 -1.029 1.00 93.50 138 ARG A N 1
ATOM 1069 C CA . ARG A 1 138 ? 1.834 -6.856 0.259 1.00 93.50 138 ARG A CA 1
ATOM 1070 C C . ARG A 1 138 ? 1.908 -5.343 0.139 1.00 93.50 138 ARG A C 1
ATOM 1072 O O . ARG A 1 138 ? 1.835 -4.794 -0.960 1.00 93.50 138 ARG A O 1
ATOM 1079 N N . PHE A 1 139 ? 2.124 -4.660 1.254 1.00 93.75 139 PHE A N 1
ATOM 1080 C CA . PHE A 1 139 ? 2.555 -3.274 1.185 1.00 93.75 139 PHE A CA 1
ATOM 1081 C C . PHE A 1 139 ? 3.951 -3.176 0.562 1.00 93.75 139 PHE A C 1
ATOM 1083 O O . PHE A 1 139 ? 4.858 -3.968 0.843 1.00 93.75 139 PHE A O 1
ATOM 1090 N N . SER A 1 140 ? 4.094 -2.209 -0.336 1.00 92.38 140 SER A N 1
ATOM 1091 C CA . SER A 1 140 ? 5.363 -1.831 -0.940 1.00 92.38 140 SER A CA 1
ATOM 1092 C C . SER A 1 140 ? 6.220 -1.158 0.123 1.00 92.38 140 SER A C 1
ATOM 1094 O O . SER A 1 140 ? 5.742 -0.280 0.843 1.00 92.38 140 SER A O 1
ATOM 1096 N N . PHE A 1 141 ? 7.482 -1.567 0.230 1.00 91.88 141 PHE A N 1
ATOM 1097 C CA . PHE A 1 141 ? 8.398 -0.927 1.167 1.00 91.88 141 PHE A CA 1
ATOM 1098 C C . PHE A 1 141 ? 8.845 0.425 0.595 1.00 91.88 141 PHE A C 1
ATOM 1100 O O . PHE A 1 141 ? 8.958 1.405 1.313 1.00 91.88 141 PHE A O 1
ATOM 1107 N N . GLU A 1 142 ? 9.035 0.516 -0.716 1.00 91.62 142 GLU A N 1
ATOM 1108 C CA . GLU A 1 142 ? 9.530 1.707 -1.407 1.00 91.62 142 GLU A CA 1
ATOM 1109 C C . GLU A 1 142 ? 8.446 2.789 -1.502 1.00 91.62 142 GLU A C 1
ATOM 1111 O O . GLU A 1 142 ? 8.748 3.980 -1.451 1.00 91.62 142 GLU A O 1
ATOM 1116 N N . ASP A 1 143 ? 7.173 2.385 -1.600 1.00 91.56 143 ASP A N 1
ATOM 1117 C CA . ASP A 1 143 ? 6.012 3.286 -1.612 1.00 91.56 143 ASP A CA 1
ATOM 1118 C C . ASP A 1 143 ? 5.396 3.493 -0.222 1.00 91.56 143 ASP A C 1
ATOM 1120 O O . ASP A 1 143 ? 4.172 3.460 -0.051 1.00 91.56 143 ASP A O 1
ATOM 1124 N N . SER A 1 144 ? 6.257 3.726 0.760 1.00 91.75 144 SER A N 1
ATOM 1125 C CA . SER A 1 144 ? 5.894 4.225 2.083 1.00 91.75 144 SER A CA 1
ATOM 1126 C C . SER A 1 144 ? 6.954 5.225 2.565 1.00 91.75 144 SER A C 1
ATOM 1128 O O . SER A 1 144 ? 8.088 5.181 2.077 1.00 91.75 144 SER A O 1
ATOM 1130 N N . PRO A 1 145 ? 6.651 6.108 3.526 1.00 90.44 145 PRO A N 1
ATOM 1131 C CA . PRO A 1 145 ? 7.657 6.909 4.217 1.00 90.44 145 PRO A CA 1
ATOM 1132 C C . PRO A 1 145 ? 8.429 6.062 5.245 1.00 90.44 145 PRO A C 1
ATOM 1134 O O . PRO A 1 145 ? 8.120 4.890 5.473 1.00 90.44 145 PRO A O 1
ATOM 1137 N N . SER A 1 146 ? 9.502 6.604 5.825 1.00 88.94 146 SER A N 1
ATOM 1138 C CA . SER A 1 146 ? 10.320 5.900 6.832 1.00 88.94 146 SER A CA 1
ATOM 1139 C C . SER A 1 146 ? 9.618 5.733 8.182 1.00 88.94 146 SER A C 1
ATOM 1141 O O . SER A 1 146 ? 9.984 4.846 8.940 1.00 88.94 146 SER A O 1
ATOM 1143 N N . SER A 1 147 ? 8.608 6.556 8.460 1.00 89.19 147 SER A N 1
ATOM 1144 C CA . SER A 1 147 ? 7.780 6.519 9.673 1.00 89.19 147 SER A CA 1
ATOM 1145 C C . SER A 1 147 ? 6.838 5.310 9.742 1.00 89.19 147 SER A C 1
ATOM 1147 O O . SER A 1 147 ? 6.342 4.965 10.815 1.00 89.19 147 SER A O 1
ATOM 1149 N N . ILE A 1 148 ? 6.590 4.633 8.614 1.00 92.19 148 ILE A N 1
ATOM 1150 C CA . ILE A 1 148 ? 5.749 3.434 8.582 1.00 92.19 148 ILE A CA 1
ATOM 1151 C C . ILE A 1 148 ? 6.561 2.191 8.932 1.00 92.19 148 ILE A C 1
ATOM 1153 O O . ILE A 1 148 ? 7.541 1.851 8.267 1.00 92.19 148 ILE A O 1
ATOM 1157 N N . ALA A 1 149 ? 6.057 1.458 9.921 1.00 94.06 149 ALA A N 1
ATOM 1158 C CA . ALA A 1 149 ? 6.521 0.135 10.290 1.00 94.06 149 ALA A CA 1
ATOM 1159 C C . ALA A 1 149 ? 5.616 -0.955 9.695 1.00 94.06 149 ALA A C 1
ATOM 1161 O O . ALA A 1 149 ? 4.410 -0.773 9.507 1.00 94.06 149 ALA A O 1
ATOM 1162 N N . PHE A 1 150 ? 6.202 -2.120 9.435 1.00 94.88 150 PHE A N 1
ATOM 1163 C CA . PHE A 1 150 ? 5.574 -3.255 8.766 1.00 94.88 150 PHE A CA 1
ATOM 1164 C C . PHE A 1 150 ? 5.613 -4.505 9.637 1.00 94.88 150 PHE A C 1
ATOM 1166 O O . PHE A 1 150 ? 6.530 -4.707 10.425 1.00 94.88 150 PHE A O 1
ATOM 1173 N N . THR A 1 151 ? 4.666 -5.414 9.449 1.00 95.06 151 THR A N 1
ATOM 1174 C CA . THR A 1 151 ? 4.831 -6.796 9.930 1.00 95.06 151 THR A CA 1
ATOM 1175 C C . THR A 1 151 ? 5.864 -7.551 9.087 1.00 95.06 151 THR A C 1
ATOM 1177 O O . THR A 1 151 ? 6.141 -7.178 7.948 1.00 95.06 151 THR A O 1
ATOM 1180 N N . LYS A 1 152 ? 6.404 -8.666 9.601 1.00 92.81 152 LYS A N 1
ATOM 1181 C CA . LYS A 1 152 ? 7.395 -9.495 8.881 1.00 92.81 152 LYS A CA 1
ATOM 1182 C C . LYS A 1 152 ? 6.908 -9.990 7.508 1.00 92.81 152 LYS A C 1
ATOM 1184 O O . LYS A 1 152 ? 7.713 -10.167 6.601 1.00 92.81 152 LYS A O 1
ATOM 1189 N N . SER A 1 153 ? 5.601 -10.205 7.353 1.00 92.31 153 SER A N 1
ATOM 1190 C CA . SER A 1 153 ? 4.968 -10.576 6.081 1.00 92.31 153 SER A CA 1
ATOM 1191 C C . SER A 1 153 ? 4.655 -9.377 5.177 1.00 92.31 153 SER A C 1
ATOM 1193 O O . SER A 1 153 ? 4.293 -9.563 4.022 1.00 92.31 153 SER A O 1
ATOM 1195 N N . GLY A 1 154 ? 4.756 -8.142 5.672 1.00 92.31 154 GLY A N 1
ATOM 1196 C CA . GLY A 1 154 ? 4.380 -6.940 4.926 1.00 92.31 154 GLY A CA 1
ATOM 1197 C C . GLY A 1 154 ? 2.873 -6.805 4.674 1.00 92.31 154 GLY A C 1
ATOM 1198 O O . GLY A 1 154 ? 2.479 -6.041 3.799 1.00 92.31 154 GLY A O 1
ATOM 1199 N N . LEU A 1 1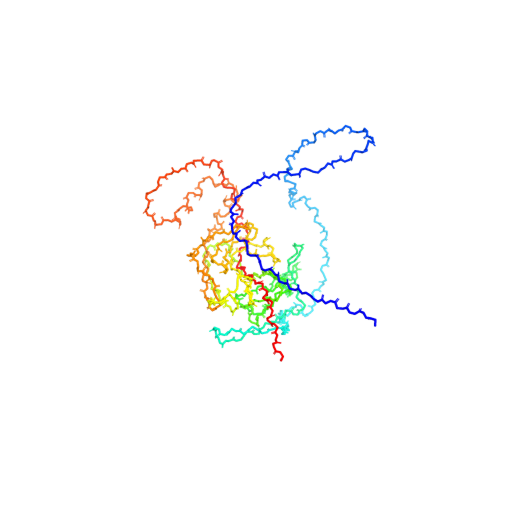55 ? 2.026 -7.538 5.406 1.00 93.88 155 LEU A N 1
ATOM 1200 C CA . LEU A 1 155 ? 0.561 -7.520 5.241 1.00 93.88 155 LEU A CA 1
ATOM 1201 C C . LEU A 1 155 ? -0.152 -6.496 6.128 1.00 93.88 155 LEU A C 1
ATOM 1203 O O . LEU A 1 155 ? -1.340 -6.253 5.955 1.00 93.88 155 LEU A O 1
ATOM 1207 N N . ALA A 1 156 ? 0.558 -5.909 7.083 1.00 93.94 156 ALA A N 1
ATOM 1208 C CA . ALA A 1 156 ? 0.026 -4.888 7.972 1.00 93.94 156 ALA A CA 1
ATOM 1209 C C . ALA A 1 156 ? 1.052 -3.777 8.159 1.00 93.94 156 ALA A C 1
ATOM 1211 O O . ALA A 1 156 ? 2.257 -4.047 8.219 1.00 93.94 156 ALA A O 1
ATOM 1212 N N . VAL A 1 157 ? 0.537 -2.558 8.278 1.00 94.12 157 VAL A N 1
ATOM 1213 C CA . VAL A 1 157 ? 1.290 -1.324 8.489 1.00 94.12 157 VAL A CA 1
ATOM 1214 C C . VAL A 1 157 ? 0.785 -0.619 9.737 1.00 94.12 157 VAL A C 1
ATOM 1216 O O . VAL A 1 157 ? -0.392 -0.710 10.077 1.00 94.12 157 VAL A O 1
ATOM 1219 N N . SER A 1 158 ? 1.684 0.067 10.429 1.00 92.25 158 SER A N 1
ATOM 1220 C CA . SER A 1 158 ? 1.357 0.927 11.563 1.00 92.25 158 SER A CA 1
ATOM 1221 C C . SER A 1 158 ? 2.384 2.048 11.647 1.00 92.25 158 SER A C 1
ATOM 1223 O O . SER A 1 158 ? 3.521 1.898 11.206 1.00 92.25 158 SER A O 1
ATOM 1225 N N . THR A 1 159 ? 2.000 3.155 12.269 1.00 90.00 159 THR A N 1
ATOM 1226 C CA . THR A 1 159 ? 2.892 4.275 12.579 1.00 90.00 159 THR A CA 1
ATOM 1227 C C . THR A 1 159 ? 2.697 4.713 14.034 1.00 90.00 159 THR A C 1
ATOM 1229 O O . THR A 1 159 ? 1.663 4.421 14.646 1.00 90.00 159 THR A O 1
ATOM 1232 N N . ASN A 1 160 ? 3.721 5.348 14.600 1.00 86.19 160 ASN A N 1
ATOM 1233 C CA . ASN A 1 160 ? 3.632 6.121 15.845 1.00 86.19 160 ASN A CA 1
ATOM 1234 C C . ASN A 1 160 ? 3.553 7.628 15.572 1.00 86.19 160 ASN A C 1
ATOM 1236 O O . ASN A 1 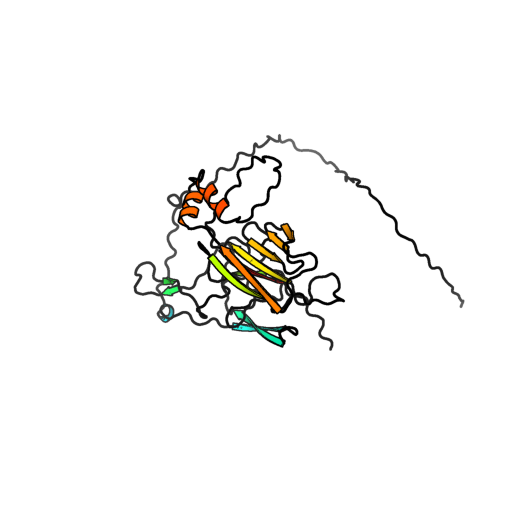160 ? 3.136 8.386 16.442 1.00 86.19 160 ASN A O 1
ATOM 1240 N N . ASP A 1 161 ? 3.946 8.034 14.369 1.00 84.81 161 ASP A N 1
ATOM 1241 C CA . ASP A 1 161 ? 3.931 9.409 13.906 1.00 84.81 161 ASP A CA 1
ATOM 1242 C C . ASP A 1 161 ? 2.513 9.814 13.463 1.00 84.81 161 ASP A C 1
ATOM 1244 O O . ASP A 1 161 ? 1.591 8.981 13.450 1.00 84.81 161 ASP A O 1
ATOM 1248 N N . PRO A 1 162 ? 2.306 11.094 13.100 1.00 83.50 162 PRO A N 1
ATOM 1249 C CA . PRO A 1 162 ? 1.081 11.546 12.460 1.00 83.50 162 PRO A CA 1
ATOM 1250 C C . PRO A 1 162 ? 0.762 10.781 11.166 1.00 83.50 162 PRO A C 1
ATOM 1252 O O . PRO A 1 162 ? 1.404 9.806 10.786 1.00 83.50 162 PRO A O 1
ATOM 1255 N N . TRP A 1 163 ? -0.282 11.239 10.489 1.00 83.44 163 TRP A N 1
ATOM 1256 C CA . TRP A 1 163 ? -0.805 10.630 9.276 1.00 83.44 163 TRP A CA 1
ATOM 1257 C C . TRP A 1 163 ? 0.262 10.334 8.219 1.00 83.44 163 TRP A C 1
ATOM 1259 O O . TRP A 1 163 ? 0.845 11.246 7.641 1.00 83.44 163 TRP A O 1
ATOM 1269 N N . HIS A 1 164 ? 0.439 9.048 7.935 1.00 90.56 164 HIS A N 1
ATOM 1270 C CA . HIS A 1 164 ? 1.257 8.555 6.837 1.00 90.56 164 HIS A CA 1
ATOM 1271 C C . HIS A 1 164 ? 0.546 7.419 6.124 1.00 90.56 164 HIS A C 1
ATOM 1273 O O . HIS A 1 164 ? -0.187 6.642 6.739 1.00 90.56 164 HIS A O 1
ATOM 1279 N N . SER A 1 165 ? 0.844 7.292 4.839 1.00 91.88 165 SER A N 1
ATOM 1280 C CA . SER A 1 165 ? 0.239 6.323 3.944 1.00 91.88 165 SER A CA 1
ATOM 1281 C C . SER A 1 165 ? 1.240 5.300 3.437 1.00 91.88 165 SER A C 1
ATOM 1283 O O . SER A 1 165 ? 2.368 5.630 3.069 1.00 91.88 165 SER A O 1
ATOM 1285 N N . ALA A 1 166 ? 0.798 4.053 3.323 1.00 93.56 166 ALA A N 1
ATOM 1286 C CA . ALA A 1 166 ? 1.504 3.017 2.578 1.00 93.56 166 ALA A CA 1
ATOM 1287 C C . ALA A 1 166 ? 0.635 2.511 1.433 1.00 93.56 166 ALA A C 1
ATOM 1289 O O . ALA A 1 166 ? -0.580 2.362 1.579 1.00 93.56 166 ALA A O 1
ATOM 1290 N N . ARG A 1 167 ? 1.268 2.194 0.300 1.00 94.56 167 ARG A N 1
ATOM 1291 C CA . ARG A 1 167 ? 0.587 1.592 -0.852 1.00 94.56 167 ARG A CA 1
ATOM 1292 C C . ARG A 1 167 ? 0.972 0.134 -1.054 1.00 94.56 167 ARG A C 1
ATOM 1294 O O . ARG A 1 167 ? 2.071 -0.281 -0.696 1.00 94.56 167 ARG A O 1
ATOM 1301 N N . ALA A 1 168 ? 0.081 -0.645 -1.659 1.00 94.12 168 ALA A N 1
ATOM 1302 C CA . ALA A 1 168 ? 0.392 -2.014 -2.074 1.00 94.12 168 ALA A CA 1
ATOM 1303 C C . ALA A 1 168 ? 1.506 -2.060 -3.143 1.00 94.12 168 ALA A C 1
ATOM 1305 O O . ALA A 1 168 ? 1.725 -1.093 -3.868 1.00 94.12 168 ALA A O 1
ATOM 1306 N N . ASN A 1 169 ? 2.207 -3.187 -3.282 1.00 92.25 169 ASN A N 1
ATOM 1307 C CA . ASN A 1 169 ? 3.156 -3.408 -4.384 1.00 92.25 169 ASN A CA 1
ATOM 1308 C C . ASN A 1 169 ? 2.449 -3.597 -5.740 1.00 92.25 169 ASN A C 1
ATOM 1310 O O . ASN A 1 169 ? 2.991 -3.239 -6.786 1.00 92.25 169 ASN A O 1
ATOM 1314 N N . ILE A 1 170 ? 1.211 -4.091 -5.726 1.00 91.69 170 ILE A N 1
ATOM 1315 C CA . ILE A 1 170 ? 0.402 -4.354 -6.921 1.00 91.69 170 ILE A CA 1
ATOM 1316 C C . ILE A 1 170 ? -0.412 -3.118 -7.313 1.00 91.69 170 ILE A C 1
ATOM 1318 O O . ILE A 1 170 ? -0.858 -2.351 -6.460 1.00 91.69 170 ILE A O 1
ATOM 1322 N N . CYS A 1 171 ? -0.624 -2.941 -8.620 1.00 92.62 171 CYS A N 1
ATOM 1323 C CA . CYS A 1 171 ? -1.503 -1.912 -9.166 1.00 92.62 171 CYS A CA 1
ATOM 1324 C C . CYS A 1 171 ? -2.694 -2.494 -9.928 1.00 92.62 171 CYS A C 1
ATOM 1326 O O . CYS A 1 171 ? -2.578 -3.512 -10.609 1.00 92.62 171 CYS A O 1
ATOM 1328 N N . ALA A 1 172 ? -3.819 -1.794 -9.830 1.00 92.44 172 ALA A N 1
ATOM 1329 C CA . ALA A 1 172 ? -5.018 -1.993 -10.618 1.00 92.44 172 ALA A CA 1
ATOM 1330 C C . ALA A 1 172 ? -4.976 -1.084 -11.855 1.00 92.44 172 ALA A C 1
ATOM 1332 O O . ALA A 1 172 ? -4.773 0.128 -11.733 1.00 92.44 172 ALA A O 1
ATOM 1333 N N . ARG A 1 173 ? -5.153 -1.674 -13.046 1.00 91.81 173 ARG A N 1
ATOM 1334 C CA . ARG A 1 173 ? -5.130 -0.951 -14.336 1.00 91.81 173 ARG A CA 1
ATOM 1335 C C . ARG A 1 173 ? -6.423 -1.072 -15.142 1.00 91.81 173 ARG A C 1
ATOM 1337 O O . ARG A 1 173 ? -6.823 -0.098 -15.770 1.00 91.81 173 ARG A O 1
ATOM 1344 N N . GLU A 1 174 ? -7.059 -2.237 -15.124 1.00 93.56 174 GLU A N 1
ATOM 1345 C CA . GLU A 1 174 ? -8.356 -2.532 -15.747 1.00 93.56 174 GLU A CA 1
ATOM 1346 C C . GLU A 1 174 ? -8.994 -3.743 -15.058 1.00 93.56 174 GLU A C 1
ATOM 1348 O O . GLU A 1 174 ? -8.288 -4.518 -14.418 1.00 93.56 174 GLU A O 1
ATOM 1353 N N . GLY A 1 175 ? -10.303 -3.938 -15.205 1.00 94.44 175 GLY A N 1
ATOM 1354 C CA . GLY A 1 175 ? -11.001 -5.076 -14.606 1.00 94.44 175 GLY A CA 1
ATOM 1355 C C . GLY A 1 175 ? -11.321 -4.869 -13.126 1.00 94.44 175 GLY A C 1
ATOM 1356 O O . GLY A 1 175 ? -11.376 -3.740 -12.640 1.00 94.44 175 GLY A O 1
ATOM 1357 N N . THR A 1 176 ? -11.577 -5.961 -12.410 1.00 95.56 176 THR A N 1
ATOM 1358 C CA . THR A 1 176 ? -12.109 -5.923 -11.042 1.00 95.56 176 THR A CA 1
ATOM 1359 C C . THR A 1 176 ? -11.090 -6.437 -10.034 1.00 95.56 176 THR A C 1
ATOM 1361 O O . THR A 1 176 ? -10.517 -7.508 -10.214 1.00 95.56 176 THR A O 1
ATOM 1364 N N . TYR A 1 177 ? -10.893 -5.681 -8.954 1.00 94.94 177 TYR A N 1
ATOM 1365 C CA . TYR A 1 177 ? -9.986 -6.018 -7.860 1.00 94.94 177 TYR A CA 1
ATOM 1366 C C . TYR A 1 177 ? -10.719 -5.940 -6.531 1.00 94.94 177 TYR A C 1
ATOM 1368 O O . TYR A 1 177 ? -11.538 -5.045 -6.317 1.00 94.94 177 TYR A O 1
ATOM 1376 N N . TYR A 1 178 ? -10.377 -6.856 -5.633 1.00 95.62 178 TYR A N 1
ATOM 1377 C CA . TYR A 1 178 ? -10.941 -6.950 -4.297 1.00 95.62 178 TYR A CA 1
ATOM 1378 C C . TYR A 1 178 ? -9.824 -7.128 -3.272 1.00 95.62 178 TYR A C 1
ATOM 1380 O O . TYR A 1 178 ? -8.886 -7.893 -3.510 1.00 95.62 178 TYR A O 1
ATOM 1388 N N . TYR A 1 179 ? -9.921 -6.432 -2.143 1.00 95.19 179 TYR A N 1
ATOM 1389 C CA . TYR A 1 179 ? -9.094 -6.700 -0.971 1.00 95.19 179 TYR A CA 1
ATOM 1390 C C . TYR A 1 179 ? -9.901 -6.522 0.312 1.00 95.19 179 TYR A C 1
ATOM 1392 O O . TYR A 1 179 ? -10.889 -5.791 0.342 1.00 95.19 179 TYR A O 1
ATOM 1400 N N . GLU A 1 180 ? -9.439 -7.154 1.385 1.00 96.44 180 GLU A N 1
ATOM 1401 C CA . GLU A 1 180 ? -9.974 -6.976 2.731 1.00 96.44 180 GLU A CA 1
ATOM 1402 C C . GLU A 1 180 ? -8.915 -6.335 3.625 1.00 96.44 180 GLU A C 1
ATOM 1404 O O . GLU A 1 180 ? -7.736 -6.693 3.570 1.00 96.44 180 GLU A O 1
ATOM 1409 N N . ALA A 1 181 ? -9.332 -5.387 4.458 1.00 95.12 181 ALA A N 1
ATOM 1410 C CA . ALA A 1 181 ? -8.488 -4.764 5.464 1.00 95.12 181 ALA A CA 1
ATOM 1411 C C . ALA A 1 181 ? -9.088 -4.989 6.850 1.00 95.12 181 ALA A C 1
ATOM 1413 O O . ALA A 1 181 ? -10.210 -4.571 7.127 1.00 95.12 181 ALA A O 1
ATOM 1414 N N . ARG A 1 182 ? -8.321 -5.640 7.728 1.00 95.19 182 ARG A N 1
ATOM 1415 C CA . ARG A 1 182 ? -8.670 -5.798 9.141 1.00 95.19 182 ARG A CA 1
ATOM 1416 C C . ARG A 1 182 ? -8.077 -4.656 9.955 1.00 95.19 182 ARG A C 1
ATOM 1418 O O . ARG A 1 182 ? -6.871 -4.416 9.877 1.00 95.19 182 ARG A O 1
ATOM 1425 N N . VAL A 1 183 ? -8.888 -4.013 10.788 1.00 93.69 183 VAL A N 1
ATOM 1426 C CA . VAL A 1 183 ? -8.404 -2.995 11.727 1.00 93.69 183 VAL A CA 1
ATOM 1427 C C . VAL A 1 183 ? -7.813 -3.678 12.958 1.00 93.69 183 VAL A C 1
ATOM 1429 O O . VAL A 1 183 ? -8.532 -4.247 13.773 1.00 93.69 183 VAL A O 1
ATOM 1432 N N . ILE A 1 184 ? -6.484 -3.644 13.079 1.00 91.81 184 ILE A N 1
ATOM 1433 C CA . ILE A 1 184 ? -5.752 -4.233 14.215 1.00 91.81 184 ILE A CA 1
ATOM 1434 C C . ILE A 1 184 ? -5.797 -3.322 15.445 1.00 91.81 184 ILE A C 1
ATOM 1436 O O . ILE A 1 184 ? -5.901 -3.803 16.567 1.00 91.81 184 ILE A O 1
ATOM 1440 N N . SER A 1 185 ? -5.678 -2.012 15.234 1.00 88.56 185 SER A N 1
ATOM 1441 C CA . SER A 1 185 ? -5.705 -1.002 16.288 1.00 88.56 185 SER A CA 1
ATOM 1442 C C . SER A 1 185 ? -6.427 0.228 15.758 1.00 88.56 185 SER A C 1
ATOM 1444 O O . SER A 1 185 ? -6.102 0.698 14.667 1.00 88.56 185 SER A O 1
ATOM 1446 N N . GLY A 1 186 ? -7.439 0.700 16.482 1.00 87.00 186 GLY A N 1
ATOM 1447 C CA . GLY A 1 186 ? -8.291 1.788 16.010 1.00 87.00 186 GLY A CA 1
ATOM 1448 C C . GLY A 1 186 ? -9.295 2.249 17.057 1.00 87.00 186 GLY A C 1
ATOM 1449 O O . GLY A 1 186 ? -9.030 2.215 18.259 1.00 87.00 186 GLY A O 1
ATOM 1450 N N . ILE A 1 187 ? -10.457 2.714 16.606 1.0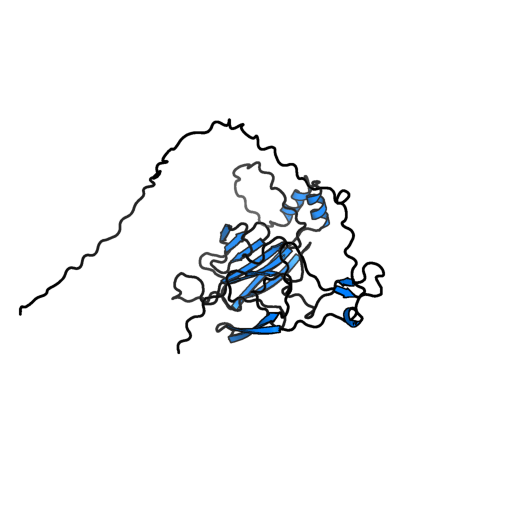0 87.56 187 ILE A N 1
ATOM 1451 C CA . ILE A 1 187 ? -11.531 3.152 17.499 1.00 87.56 187 ILE A CA 1
ATOM 1452 C C . ILE A 1 187 ? -12.089 1.931 18.239 1.00 87.56 187 ILE A C 1
ATOM 1454 O O . ILE A 1 187 ? -12.446 0.931 17.624 1.00 87.56 187 ILE A O 1
ATOM 1458 N N . VAL A 1 188 ? -12.178 2.014 19.566 1.00 84.19 188 VAL A N 1
ATOM 1459 C CA . VAL A 1 188 ? -12.884 1.019 20.380 1.00 84.19 188 VAL A CA 1
ATOM 1460 C C . VAL A 1 188 ? -14.204 1.648 20.828 1.00 84.19 188 VAL A C 1
ATOM 1462 O O . VAL A 1 188 ? -14.164 2.711 21.460 1.00 84.19 188 VAL A O 1
ATOM 1465 N N . PRO A 1 189 ? -15.368 1.036 20.537 1.00 73.19 189 PRO A N 1
ATOM 1466 C CA . PRO A 1 189 ? -16.652 1.578 20.951 1.00 73.19 189 PRO A CA 1
ATOM 1467 C C . PRO A 1 189 ? -16.735 1.585 22.481 1.00 73.19 189 PRO A C 1
ATOM 1469 O O . PRO A 1 189 ? -16.910 0.550 23.123 1.00 73.19 189 PRO A O 1
ATOM 1472 N N . SER A 1 190 ? -16.593 2.763 23.086 1.00 69.19 190 SER A N 1
ATOM 1473 C CA . SER A 1 190 ? -16.711 2.953 24.530 1.00 69.19 190 SER A CA 1
ATOM 1474 C C . SER A 1 190 ? -17.798 3.970 24.831 1.00 69.19 190 SER A C 1
ATOM 1476 O O . SER A 1 190 ? -17.782 5.088 24.319 1.00 69.19 190 SER A O 1
ATOM 1478 N N . LYS A 1 191 ? -18.726 3.600 25.721 1.00 57.94 191 LYS A N 1
ATOM 1479 C CA . LYS A 1 191 ? -19.827 4.471 26.168 1.00 57.94 191 LYS A CA 1
ATOM 1480 C C . LYS A 1 191 ? -19.343 5.742 26.884 1.00 57.94 191 LYS A C 1
ATOM 1482 O O . LYS A 1 191 ? -20.107 6.692 26.989 1.00 57.94 191 LYS A O 1
ATOM 1487 N N . ASN A 1 192 ? -18.087 5.757 27.340 1.00 56.06 192 ASN A N 1
ATOM 1488 C CA . ASN A 1 192 ? -17.467 6.868 28.068 1.00 56.06 192 ASN A CA 1
ATOM 1489 C C . ASN A 1 192 ? -16.334 7.549 27.276 1.00 56.06 192 ASN A C 1
ATOM 1491 O O . ASN A 1 192 ? -15.505 8.235 27.872 1.00 56.06 192 ASN A O 1
ATOM 1495 N N . ALA A 1 193 ? -16.246 7.339 25.957 1.00 59.34 193 ALA A N 1
ATOM 1496 C CA . ALA A 1 193 ? -15.212 7.978 25.150 1.00 59.34 193 ALA A CA 1
ATOM 1497 C C . ALA A 1 193 ? -15.380 9.508 25.169 1.00 59.34 193 ALA A C 1
ATOM 1499 O O . ALA A 1 193 ? -16.423 10.043 24.791 1.00 59.34 193 ALA A O 1
ATOM 1500 N N . LEU A 1 194 ? -14.340 10.216 25.619 1.00 56.78 194 LEU A N 1
ATOM 1501 C CA . LEU A 1 194 ? -14.267 11.668 25.494 1.00 56.78 194 LEU A CA 1
ATOM 1502 C C . LEU A 1 194 ? -14.180 12.045 24.003 1.00 56.78 194 LEU A C 1
ATOM 1504 O O . LEU A 1 194 ? -13.505 11.344 23.247 1.00 56.78 194 LEU A O 1
ATOM 1508 N N . PRO A 1 195 ? -14.804 13.155 23.566 1.00 55.56 195 PRO A N 1
ATOM 1509 C CA . PRO A 1 195 ? -14.616 13.668 22.214 1.00 55.56 195 PRO A CA 1
ATOM 1510 C C . PRO A 1 195 ? -13.133 13.989 21.988 1.00 55.56 195 PRO A C 1
ATOM 1512 O O . PRO A 1 195 ? -12.578 14.859 22.659 1.00 55.56 195 PRO A O 1
ATOM 1515 N N . GLY A 1 196 ? -12.481 13.291 21.063 1.00 60.19 196 GLY A N 1
ATOM 1516 C CA . GLY A 1 196 ? -11.054 13.470 20.806 1.00 60.19 196 GLY A CA 1
ATOM 1517 C C . GLY A 1 196 ? -10.470 12.401 19.881 1.00 60.19 196 GLY A C 1
ATOM 1518 O O . GLY A 1 196 ? -11.169 11.451 19.525 1.00 60.19 196 GLY A O 1
ATOM 1519 N N . PRO A 1 197 ? -9.204 12.561 19.453 1.00 62.06 197 PRO A N 1
ATOM 1520 C CA . PRO A 1 197 ? -8.495 11.535 18.694 1.00 62.06 197 PRO A CA 1
ATOM 1521 C C . PRO A 1 197 ? -8.418 10.238 19.503 1.00 62.06 197 PRO A C 1
ATOM 1523 O O . PRO A 1 197 ? -8.234 10.267 20.723 1.00 62.06 197 PRO A O 1
ATOM 1526 N N . SER A 1 198 ? -8.568 9.100 18.822 1.00 68.81 198 SER A N 1
ATOM 1527 C CA . SER A 1 198 ? -8.489 7.801 19.489 1.00 68.81 198 SER A CA 1
ATOM 1528 C C . SER A 1 198 ? -7.090 7.622 20.095 1.00 68.81 198 SER A C 1
ATOM 1530 O O . SER A 1 198 ? -6.098 7.804 19.383 1.00 68.81 198 SER A O 1
ATOM 1532 N N . PRO A 1 199 ? -6.966 7.211 21.371 1.00 69.31 199 PRO A N 1
ATOM 1533 C CA . PRO A 1 199 ? -5.666 6.934 21.985 1.00 69.31 199 PRO A CA 1
ATOM 1534 C C . PRO A 1 199 ? -4.939 5.759 21.313 1.00 69.31 199 PRO A C 1
ATOM 1536 O O . PRO A 1 199 ? -3.740 5.583 21.501 1.00 69.31 199 PRO A O 1
ATOM 1539 N N . ARG A 1 200 ? -5.650 4.959 20.508 1.00 77.50 200 ARG A N 1
ATOM 1540 C CA . ARG A 1 200 ? -5.098 3.855 19.707 1.00 77.50 200 ARG A CA 1
ATOM 1541 C C . ARG A 1 200 ? -4.819 4.240 18.255 1.00 77.50 200 ARG A C 1
ATOM 1543 O O . ARG A 1 200 ? -4.325 3.418 17.492 1.00 77.50 200 ARG A O 1
ATOM 1550 N N . GLY A 1 201 ? -5.077 5.494 17.894 1.00 84.31 201 GLY A N 1
ATOM 1551 C CA . GLY A 1 201 ? -4.910 5.987 16.540 1.00 84.31 201 GLY A CA 1
ATOM 1552 C C . GLY A 1 201 ? -6.168 5.860 15.693 1.00 84.31 201 GLY A C 1
ATOM 1553 O O . GLY A 1 201 ? -7.164 5.247 16.086 1.00 84.31 201 GLY A O 1
ATOM 1554 N N . ASN A 1 202 ? -6.106 6.482 14.523 1.00 89.00 202 ASN A N 1
ATOM 1555 C CA . ASN A 1 202 ? -7.171 6.473 13.532 1.00 89.00 202 ASN A CA 1
ATOM 1556 C C . ASN A 1 202 ? -6.642 5.956 12.198 1.00 89.00 202 ASN A C 1
ATOM 1558 O O . ASN A 1 202 ? -5.453 6.107 11.907 1.00 89.00 202 ASN A O 1
ATOM 1562 N N . VAL A 1 203 ? -7.525 5.372 11.390 1.00 92.00 203 VAL A N 1
ATOM 1563 C CA . VAL A 1 203 ? -7.163 4.774 10.099 1.00 92.00 203 VAL A CA 1
ATOM 1564 C C . VAL A 1 203 ? -8.023 5.276 8.948 1.00 92.00 203 VAL A C 1
ATOM 1566 O O . VAL A 1 203 ? -9.192 5.636 9.109 1.00 92.00 203 VAL A O 1
ATOM 1569 N N . ARG A 1 204 ? -7.435 5.271 7.752 1.00 93.81 204 ARG A N 1
ATOM 1570 C CA . ARG A 1 204 ? -8.165 5.432 6.494 1.00 93.81 204 ARG A CA 1
ATOM 1571 C C . ARG A 1 204 ? -7.772 4.344 5.517 1.00 93.81 204 ARG A C 1
ATOM 1573 O O . ARG A 1 204 ? -6.631 3.889 5.500 1.00 93.81 204 ARG A O 1
ATOM 1580 N N . LEU A 1 205 ? -8.739 3.930 4.712 1.00 94.50 205 LEU A N 1
ATOM 1581 C CA . LEU A 1 205 ? -8.613 2.828 3.766 1.00 94.50 205 LEU A CA 1
ATOM 1582 C C . LEU A 1 205 ? -9.059 3.325 2.400 1.00 94.50 205 LEU A C 1
ATOM 1584 O O . LEU A 1 205 ? -10.082 3.995 2.307 1.00 94.50 205 LEU A O 1
ATOM 1588 N N . GLY A 1 206 ? -8.353 2.999 1.326 1.00 95.31 206 GLY A N 1
ATOM 1589 C CA . GLY A 1 206 ? -8.790 3.468 0.021 1.00 95.31 206 GLY A CA 1
ATOM 1590 C C . GLY A 1 206 ? -7.971 2.996 -1.158 1.00 95.31 206 GLY A C 1
ATOM 1591 O O . GLY A 1 206 ? -7.057 2.182 -1.048 1.00 95.31 206 GLY A O 1
ATOM 1592 N N . PHE A 1 207 ? -8.308 3.572 -2.304 1.00 96.06 207 PHE A N 1
ATOM 1593 C CA . PHE A 1 207 ? -7.562 3.455 -3.542 1.00 96.06 207 PHE A CA 1
ATOM 1594 C C . PHE A 1 207 ? -6.962 4.808 -3.897 1.00 96.06 207 PHE A C 1
ATOM 1596 O O . PHE A 1 207 ? -7.649 5.828 -3.894 1.00 96.06 207 PHE A O 1
ATOM 1603 N N . ALA A 1 208 ? -5.690 4.822 -4.263 1.00 94.81 208 ALA A N 1
ATOM 1604 C CA . ALA A 1 208 ? -5.006 6.028 -4.676 1.00 94.81 208 ALA A CA 1
ATOM 1605 C C . ALA A 1 208 ? -4.097 5.772 -5.862 1.00 94.81 208 ALA A C 1
ATOM 1607 O O . ALA A 1 208 ? -3.510 4.698 -6.021 1.00 94.81 208 ALA A O 1
ATOM 1608 N N . ARG A 1 209 ? -3.966 6.783 -6.711 1.00 93.62 209 ARG A N 1
ATOM 1609 C CA . ARG A 1 209 ? -3.000 6.745 -7.800 1.00 93.62 209 ARG A CA 1
ATOM 1610 C C . ARG A 1 209 ? -1.585 6.997 -7.289 1.00 93.62 209 ARG A C 1
ATOM 1612 O O . ARG A 1 209 ? -1.357 7.421 -6.155 1.00 93.62 209 ARG A O 1
ATOM 1619 N N . ARG A 1 210 ? -0.608 6.754 -8.163 1.00 89.19 210 ARG A N 1
ATOM 1620 C CA . ARG A 1 210 ? 0.815 6.929 -7.854 1.00 89.19 210 ARG A CA 1
ATOM 1621 C C . ARG A 1 210 ? 1.185 8.374 -7.477 1.00 89.19 210 ARG A C 1
ATOM 1623 O O . ARG A 1 210 ? 2.151 8.563 -6.745 1.00 89.19 210 ARG A O 1
ATOM 1630 N N . GLU A 1 211 ? 0.434 9.359 -7.957 1.00 90.25 211 GLU A N 1
ATOM 1631 C CA . GLU A 1 211 ? 0.655 10.787 -7.704 1.00 90.25 211 GLU A CA 1
ATOM 1632 C C . GLU A 1 211 ? 0.239 11.241 -6.301 1.00 90.25 211 GLU A C 1
ATOM 1634 O O . GLU A 1 211 ? 0.656 12.322 -5.894 1.00 90.25 211 GLU A O 1
ATOM 1639 N N . ALA A 1 212 ? -0.551 10.438 -5.580 1.00 90.69 212 ALA A N 1
ATOM 1640 C CA . ALA A 1 212 ? -0.932 10.762 -4.214 1.00 90.69 212 ALA A CA 1
ATOM 1641 C C . ALA A 1 212 ? 0.297 10.804 -3.300 1.00 90.69 212 ALA A C 1
ATOM 1643 O O . ALA A 1 212 ? 1.168 9.924 -3.383 1.00 90.69 212 ALA A O 1
ATOM 1644 N N . ASP A 1 213 ? 0.343 11.833 -2.455 1.00 89.31 213 ASP A N 1
ATOM 1645 C CA . ASP A 1 213 ? 1.391 12.003 -1.454 1.00 89.31 213 ASP A CA 1
ATOM 1646 C C . ASP A 1 213 ? 1.302 10.889 -0.397 1.00 89.31 213 ASP A C 1
ATOM 1648 O O . ASP A 1 213 ? 0.217 10.407 -0.069 1.00 89.31 213 ASP A O 1
ATOM 1652 N N . LEU A 1 214 ? 2.459 10.450 0.093 1.00 90.00 214 LEU A N 1
ATOM 1653 C CA . LEU A 1 214 ? 2.582 9.402 1.105 1.00 90.00 214 LEU A CA 1
ATOM 1654 C C . LEU A 1 214 ? 2.654 9.969 2.529 1.00 90.00 214 LEU A C 1
ATOM 1656 O O . LEU A 1 214 ? 2.423 9.234 3.488 1.00 90.00 214 LEU A O 1
ATOM 1660 N N . ASP A 1 215 ? 2.953 11.262 2.675 1.00 89.12 215 ASP A N 1
ATOM 1661 C CA . ASP A 1 215 ? 2.980 11.965 3.967 1.00 89.12 215 ASP A CA 1
ATOM 1662 C C . ASP A 1 215 ? 1.616 12.576 4.336 1.00 89.12 215 ASP A C 1
ATOM 1664 O O . ASP A 1 215 ? 1.503 13.408 5.237 1.00 89.12 215 ASP A O 1
ATOM 1668 N N . VAL A 1 216 ? 0.563 12.197 3.606 1.00 88.31 216 VAL A N 1
ATOM 1669 C CA . VAL A 1 216 ? -0.778 12.754 3.745 1.00 88.31 216 VAL A CA 1
ATOM 1670 C C . VAL A 1 216 ? -1.814 11.656 3.560 1.00 88.31 216 VAL A C 1
ATOM 1672 O O . VAL A 1 216 ? -1.652 10.766 2.739 1.00 88.31 216 VAL A O 1
ATOM 1675 N N . ASN A 1 217 ? -2.928 11.779 4.274 1.00 90.50 217 ASN A N 1
ATOM 1676 C CA . ASN A 1 217 ? -4.053 10.861 4.173 1.00 90.50 217 ASN A CA 1
ATOM 1677 C C . ASN A 1 217 ? -4.618 10.684 2.757 1.00 90.50 217 ASN A C 1
ATOM 1679 O O . ASN A 1 217 ? -4.845 11.656 2.027 1.00 90.50 217 ASN A O 1
ATOM 1683 N N . VAL A 1 218 ? -5.032 9.459 2.444 1.00 93.00 218 VAL A N 1
ATOM 1684 C CA . VAL A 1 218 ? -5.891 9.132 1.316 1.00 93.00 218 VAL A CA 1
ATOM 1685 C C . VAL A 1 218 ? -7.156 9.998 1.342 1.00 93.00 218 VAL A C 1
ATOM 1687 O O . VAL A 1 218 ? -7.768 10.264 2.388 1.00 93.00 218 VAL A O 1
ATOM 1690 N N . GLY A 1 219 ? -7.527 10.492 0.161 1.00 90.69 219 GLY A N 1
ATOM 1691 C CA . GLY A 1 219 ? -8.682 11.368 -0.027 1.00 90.69 219 GLY A CA 1
ATOM 1692 C C . GLY A 1 219 ? -8.417 12.850 0.239 1.00 90.69 219 GLY A C 1
ATOM 1693 O O . GLY A 1 219 ? -9.335 13.658 0.099 1.00 90.69 219 GLY A O 1
ATOM 1694 N N . VAL A 1 220 ? -7.197 13.250 0.614 1.00 91.81 220 VAL A N 1
ATOM 1695 C CA . VAL A 1 220 ? -6.856 14.676 0.746 1.00 91.81 220 VAL A CA 1
ATOM 1696 C C . VAL A 1 220 ? -6.753 15.361 -0.616 1.00 91.81 220 VAL A C 1
ATOM 1698 O O . VAL A 1 220 ? -7.266 16.464 -0.795 1.00 91.81 220 VAL A O 1
ATOM 1701 N N . ASP A 1 221 ? -6.147 14.708 -1.597 1.00 91.94 221 ASP A N 1
ATOM 1702 C CA . ASP A 1 221 ? -6.044 15.228 -2.955 1.00 91.94 221 ASP A CA 1
ATOM 1703 C C . ASP A 1 221 ? -7.149 14.668 -3.870 1.00 91.94 221 ASP A C 1
ATOM 1705 O O . ASP A 1 221 ? -8.151 14.116 -3.417 1.00 91.94 221 ASP A O 1
ATOM 1709 N N . CYS A 1 222 ? -7.000 14.873 -5.180 1.00 93.06 222 CYS A N 1
ATOM 1710 C CA . CYS A 1 222 ? -7.900 14.311 -6.190 1.00 93.06 222 CYS A CA 1
ATOM 1711 C C . CYS A 1 222 ? -7.436 12.960 -6.758 1.00 93.06 222 CYS A C 1
ATOM 1713 O O . CYS A 1 222 ? -8.075 12.440 -7.676 1.00 93.06 222 CYS A O 1
ATOM 1715 N N . TYR A 1 223 ? -6.310 12.438 -6.271 1.00 94.12 223 TYR A N 1
ATOM 1716 C CA . TYR A 1 223 ? -5.694 11.199 -6.732 1.00 94.12 223 TYR A CA 1
ATOM 1717 C C . TYR A 1 223 ? -6.032 10.013 -5.824 1.00 94.12 223 TYR A C 1
ATOM 1719 O O . TYR A 1 223 ? -5.929 8.873 -6.283 1.00 94.12 223 TYR A O 1
ATOM 1727 N N . GLY A 1 224 ? -6.446 10.271 -4.581 1.00 94.25 224 GLY A N 1
ATOM 1728 C CA . GLY A 1 224 ? -6.927 9.285 -3.618 1.00 94.25 224 GLY A CA 1
ATOM 1729 C C . GLY A 1 224 ? -8.435 9.344 -3.372 1.00 94.25 224 GLY A C 1
ATOM 1730 O O . GLY A 1 224 ? -9.030 10.414 -3.294 1.00 94.25 224 GLY A O 1
ATOM 1731 N N . TYR A 1 225 ? -9.031 8.172 -3.187 1.00 95.38 225 TYR A N 1
ATOM 1732 C CA . TYR A 1 225 ? -10.411 7.961 -2.761 1.00 95.38 225 TYR A CA 1
ATOM 1733 C C . TYR A 1 225 ? -10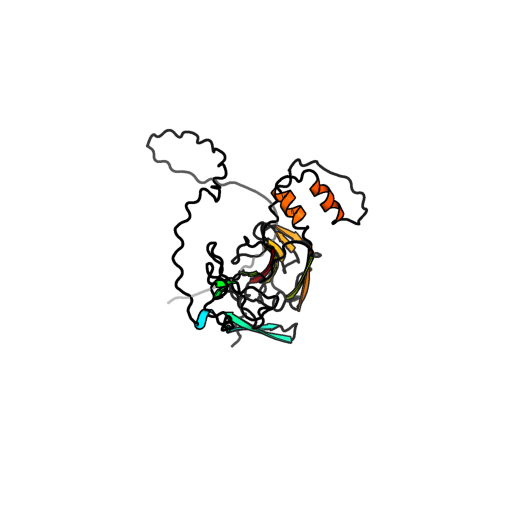.373 6.993 -1.588 1.00 95.38 225 TYR A C 1
ATOM 1735 O O . TYR A 1 225 ? -9.866 5.880 -1.737 1.00 95.38 225 TYR A O 1
ATOM 1743 N N . GLY A 1 226 ? -10.887 7.389 -0.429 1.00 94.56 226 GLY A N 1
ATOM 1744 C CA . GLY A 1 226 ? -10.867 6.520 0.743 1.00 94.56 226 GLY A CA 1
ATOM 1745 C C . GLY A 1 226 ? -12.109 6.620 1.603 1.00 94.56 226 GLY A C 1
ATOM 1746 O O . GLY A 1 226 ? -12.990 7.433 1.348 1.00 94.56 226 GLY A O 1
ATOM 1747 N N . ILE A 1 227 ? -12.155 5.779 2.625 1.00 94.19 227 ILE A N 1
ATOM 1748 C CA . ILE A 1 227 ? -13.112 5.800 3.719 1.00 94.19 227 ILE A CA 1
ATOM 1749 C C . ILE A 1 227 ? -12.350 6.027 5.023 1.00 94.19 227 ILE A C 1
ATOM 1751 O O . ILE A 1 227 ? -11.239 5.520 5.218 1.00 94.19 227 ILE A O 1
ATOM 1755 N N . ARG A 1 228 ? -12.934 6.839 5.895 1.00 91.62 228 ARG A N 1
ATOM 1756 C CA . ARG A 1 228 ? -12.412 7.172 7.212 1.00 91.62 228 ARG A CA 1
ATOM 1757 C C . ARG A 1 228 ? -13.092 6.321 8.273 1.00 91.62 228 ARG A C 1
ATOM 1759 O O . ARG A 1 228 ? -14.289 6.069 8.198 1.00 91.62 228 ARG A O 1
ATOM 1766 N N . ASP A 1 229 ? -12.319 5.928 9.277 1.00 90.44 229 ASP A N 1
ATOM 1767 C CA . ASP A 1 229 ? -12.813 5.190 10.434 1.00 90.44 229 ASP A CA 1
ATOM 1768 C C . ASP A 1 229 ? -13.882 5.940 11.237 1.00 90.44 229 ASP A C 1
ATOM 1770 O O . ASP A 1 229 ? -14.946 5.395 11.522 1.00 90.44 229 ASP A O 1
ATOM 1774 N N . VAL A 1 230 ? -13.635 7.210 11.552 1.00 88.69 230 VAL A N 1
ATOM 1775 C CA . VAL A 1 230 ? -14.599 8.086 12.216 1.00 88.69 230 VAL A CA 1
ATOM 1776 C C . VAL A 1 230 ? -15.793 8.312 11.291 1.00 88.69 230 VAL A C 1
ATOM 1778 O O . VAL A 1 230 ? -15.624 8.832 10.187 1.00 88.69 230 VAL A O 1
ATOM 1781 N N . ASN A 1 231 ? -16.990 7.973 11.779 1.00 86.94 231 ASN A N 1
ATOM 1782 C CA . ASN A 1 231 ? -18.283 8.169 11.112 1.00 86.94 231 ASN A CA 1
ATOM 1783 C C . ASN A 1 231 ? -18.457 7.440 9.763 1.00 86.94 231 ASN A C 1
ATOM 1785 O O . ASN A 1 231 ? -19.405 7.744 9.036 1.00 86.94 231 ASN A O 1
ATOM 1789 N N . GLY A 1 232 ? -17.537 6.541 9.387 1.00 89.06 232 GLY A N 1
ATOM 1790 C CA . GLY A 1 232 ? -17.606 5.819 8.113 1.00 89.06 232 GLY A CA 1
ATOM 1791 C C . GLY A 1 232 ? -17.722 6.750 6.901 1.00 89.06 232 GLY A C 1
ATOM 1792 O O . GLY A 1 232 ? -18.492 6.480 5.979 1.00 89.06 232 GLY A O 1
ATOM 1793 N N . GLU A 1 233 ? -17.037 7.896 6.929 1.00 92.75 233 GLU A N 1
ATOM 1794 C CA . GLU A 1 233 ? -17.136 8.920 5.884 1.00 92.75 233 GLU A CA 1
ATOM 1795 C C . GLU A 1 233 ? -16.283 8.543 4.673 1.00 92.75 233 GLU A C 1
ATOM 1797 O O . GLU A 1 233 ? -15.100 8.230 4.819 1.00 92.75 233 GLU A O 1
ATOM 1802 N N . VAL A 1 234 ? -16.831 8.653 3.462 1.00 94.44 234 VAL A N 1
ATOM 1803 C CA . VAL A 1 234 ? -16.008 8.637 2.247 1.00 94.44 234 VAL A CA 1
ATOM 1804 C C . VAL A 1 234 ? -15.317 9.984 2.080 1.00 94.44 234 VAL A C 1
ATOM 1806 O O . VAL A 1 234 ? -15.897 11.036 2.348 1.00 94.44 234 VAL A O 1
ATOM 1809 N N . VAL A 1 235 ? -14.060 9.951 1.645 1.00 94.00 235 VAL A N 1
ATOM 1810 C CA . VAL A 1 235 ? -13.186 11.117 1.552 1.00 94.00 235 VAL A CA 1
ATOM 1811 C C . VAL A 1 235 ? -12.543 11.203 0.173 1.00 94.00 235 VAL A C 1
ATOM 1813 O O . VAL A 1 235 ? -11.887 10.268 -0.291 1.00 94.00 235 VAL A O 1
ATOM 1816 N N . ASN A 1 236 ? -12.703 12.360 -0.467 1.00 94.88 236 ASN A N 1
ATOM 1817 C CA . ASN A 1 236 ? -12.017 12.739 -1.703 1.00 94.88 236 ASN A CA 1
ATOM 1818 C C . ASN A 1 236 ? -11.901 14.269 -1.777 1.00 94.88 236 ASN A C 1
ATOM 1820 O O . ASN A 1 236 ? -12.866 14.978 -1.484 1.00 94.88 236 ASN A O 1
ATOM 1824 N N . ARG A 1 237 ? -10.746 14.805 -2.191 1.00 93.31 237 ARG A N 1
ATOM 1825 C CA . ARG A 1 237 ? -10.468 16.256 -2.239 1.00 93.31 237 ARG A CA 1
ATOM 1826 C C . ARG A 1 237 ? -10.769 16.970 -0.915 1.00 93.31 237 ARG A C 1
ATOM 1828 O O . ARG A 1 237 ? -11.368 18.046 -0.916 1.00 93.31 237 ARG A O 1
ATOM 1835 N N . MET A 1 238 ? -10.409 16.342 0.205 1.00 88.75 238 MET A N 1
ATOM 1836 C CA . MET A 1 238 ? -10.707 16.782 1.579 1.00 88.75 238 MET A CA 1
ATOM 1837 C C . MET A 1 238 ? -12.202 16.901 1.920 1.00 88.75 238 MET A C 1
ATOM 1839 O O . MET A 1 238 ? -12.543 17.436 2.975 1.00 88.75 238 MET A O 1
ATOM 1843 N N . ARG A 1 239 ? -13.111 16.437 1.057 1.00 92.12 239 ARG A N 1
ATOM 1844 C CA . ARG A 1 239 ? -14.547 16.443 1.342 1.00 92.12 239 ARG A CA 1
ATOM 1845 C C . ARG A 1 239 ? -14.936 15.111 1.943 1.00 92.12 239 ARG A C 1
ATOM 1847 O O . ARG A 1 239 ? -14.695 14.081 1.320 1.00 92.12 239 ARG A O 1
ATOM 1854 N N . CYS A 1 240 ? -15.514 15.174 3.136 1.00 91.75 240 CYS A N 1
ATOM 1855 C CA . CYS A 1 240 ? -16.106 14.037 3.817 1.00 91.75 240 CYS A CA 1
ATOM 1856 C C . CYS A 1 240 ? -17.606 13.999 3.529 1.00 91.75 240 CYS A C 1
ATOM 1858 O O . CYS A 1 240 ? -18.294 15.008 3.700 1.00 91.75 240 CYS A O 1
ATOM 1860 N N . GLU A 1 241 ? -18.105 12.836 3.130 1.00 91.81 241 GLU A N 1
ATOM 1861 C CA . GLU A 1 241 ? -19.532 12.571 2.973 1.00 91.81 241 GLU A CA 1
ATOM 1862 C C . GLU A 1 241 ? -19.886 11.297 3.741 1.00 91.81 241 GLU A C 1
ATOM 1864 O O . GLU A 1 241 ? -19.134 10.322 3.721 1.00 91.81 241 GLU A O 1
ATOM 1869 N N . TYR A 1 242 ? -21.020 11.307 4.443 1.00 88.50 242 TYR A N 1
ATOM 1870 C CA . TYR A 1 242 ? -21.489 10.128 5.166 1.00 88.50 242 TYR A CA 1
ATOM 1871 C C . TYR A 1 242 ? -21.802 9.011 4.175 1.00 88.50 242 TYR A C 1
ATOM 1873 O O . TYR A 1 242 ? -22.611 9.195 3.264 1.00 88.50 242 TYR A O 1
ATOM 1881 N N . PHE A 1 243 ? -21.169 7.861 4.379 1.00 91.31 243 PHE A N 1
ATOM 1882 C CA . PHE A 1 243 ? -21.449 6.649 3.620 1.00 91.31 243 PHE A CA 1
ATOM 1883 C C . PHE A 1 243 ? -22.107 5.593 4.503 1.00 91.31 243 PHE A C 1
ATOM 1885 O O . PHE A 1 243 ? -23.074 4.959 4.085 1.00 91.31 243 PHE A O 1
ATOM 1892 N N . PHE A 1 244 ? -21.638 5.455 5.743 1.00 88.69 244 PHE A N 1
ATOM 1893 C CA . PHE A 1 244 ? -22.328 4.656 6.746 1.00 88.69 244 PHE A CA 1
ATOM 1894 C C . PHE A 1 244 ? -23.523 5.414 7.352 1.00 88.69 244 PHE A C 1
ATOM 1896 O O . PHE A 1 244 ? -23.575 6.652 7.304 1.00 88.69 244 PHE A O 1
ATOM 1903 N N . PRO A 1 245 ? -24.507 4.691 7.921 1.00 89.62 245 PRO A N 1
ATOM 1904 C CA . PRO A 1 245 ? -25.490 5.264 8.825 1.00 89.62 245 PRO A CA 1
ATOM 1905 C C . PRO A 1 245 ? -24.844 6.167 9.878 1.00 89.62 245 PRO A C 1
ATOM 1907 O O . PRO A 1 245 ? -23.712 5.956 10.316 1.00 89.62 245 PRO A O 1
ATOM 1910 N N . LYS A 1 246 ? -25.588 7.189 10.307 1.00 81.56 246 LYS A N 1
ATOM 1911 C CA . LYS A 1 246 ? -25.134 8.051 11.401 1.00 81.56 246 LYS A CA 1
ATOM 1912 C C . LYS A 1 246 ? -24.876 7.194 12.642 1.00 81.56 246 LYS A C 1
ATOM 1914 O O . LYS A 1 246 ? -25.665 6.301 12.934 1.00 81.56 246 LYS A O 1
ATOM 1919 N N . ASP A 1 247 ? -23.787 7.508 13.338 1.00 80.19 247 ASP A N 1
ATOM 1920 C CA . ASP A 1 247 ? -23.292 6.822 14.540 1.00 80.19 247 ASP A CA 1
ATOM 1921 C C . ASP A 1 247 ? -22.620 5.456 14.302 1.00 80.19 247 ASP A C 1
ATOM 1923 O O . ASP A 1 247 ? -22.240 4.785 15.263 1.00 80.19 247 ASP A O 1
ATOM 1927 N N . GLU A 1 248 ? -22.396 5.066 13.045 1.00 88.06 248 GLU A N 1
ATOM 1928 C CA . GLU A 1 248 ? -21.555 3.919 12.704 1.00 88.06 248 GLU A CA 1
ATOM 1929 C C . GLU A 1 248 ? -20.129 4.374 12.350 1.00 88.06 248 GLU A C 1
ATOM 1931 O O . GLU A 1 248 ? -19.906 5.400 11.704 1.00 88.06 248 GLU A O 1
ATOM 1936 N N . ALA A 1 249 ? -19.142 3.616 12.816 1.00 90.38 249 ALA A N 1
ATOM 1937 C CA . ALA A 1 249 ? -17.722 3.877 12.628 1.00 90.38 249 ALA A CA 1
ATOM 1938 C C . ALA A 1 249 ? -17.003 2.556 12.359 1.00 90.38 249 ALA A C 1
ATOM 1940 O O . ALA A 1 249 ? -17.497 1.496 12.741 1.00 90.38 249 ALA A O 1
ATOM 1941 N N . ILE A 1 250 ? -15.828 2.626 11.739 1.00 92.31 250 ILE A N 1
ATOM 1942 C CA . ILE A 1 250 ? -14.962 1.456 11.582 1.00 92.31 250 ILE A CA 1
ATOM 1943 C C . ILE A 1 250 ? -14.170 1.291 12.878 1.00 92.31 250 ILE A C 1
ATOM 1945 O O . ILE A 1 250 ? -13.392 2.169 13.261 1.00 92.31 250 ILE A O 1
ATOM 1949 N N . ASN A 1 251 ? -14.371 0.165 13.547 1.00 92.06 251 ASN A N 1
ATOM 1950 C CA . ASN A 1 251 ? -13.809 -0.120 14.855 1.00 92.06 251 ASN A CA 1
ATOM 1951 C C . ASN A 1 251 ? -12.676 -1.145 14.786 1.00 92.06 251 ASN A C 1
ATOM 1953 O O . ASN A 1 251 ? -12.477 -1.859 13.803 1.00 92.06 251 ASN A O 1
ATOM 1957 N N . GLU A 1 252 ? -11.920 -1.227 15.875 1.00 91.50 252 GLU A N 1
ATOM 1958 C CA . GLU A 1 252 ? -10.932 -2.277 16.081 1.00 91.50 252 GLU A CA 1
ATOM 1959 C C . GLU A 1 252 ? -11.584 -3.664 15.992 1.00 91.50 252 GLU A C 1
ATOM 1961 O O . GLU A 1 252 ? -12.575 -3.950 16.662 1.00 91.50 252 GLU A O 1
ATOM 1966 N N . GLY A 1 253 ? -11.002 -4.533 15.168 1.00 91.88 253 GLY A N 1
ATOM 1967 C CA . GLY A 1 253 ? -11.498 -5.877 14.889 1.00 91.88 253 GLY A CA 1
ATOM 1968 C C . GLY A 1 253 ? -12.337 -6.001 13.617 1.00 91.88 253 GLY A C 1
ATOM 1969 O O . GLY A 1 253 ? -12.416 -7.111 13.077 1.00 91.88 253 GLY A O 1
ATOM 1970 N N . ASP A 1 254 ? -12.871 -4.893 13.095 1.00 94.25 254 ASP A N 1
ATOM 1971 C CA . ASP A 1 254 ? -13.669 -4.895 11.869 1.00 94.25 254 ASP A CA 1
ATOM 1972 C C . ASP A 1 254 ? -12.830 -5.306 10.652 1.00 94.25 254 ASP A C 1
ATOM 1974 O O . ASP A 1 254 ? -11.619 -5.057 10.571 1.00 94.25 254 ASP A O 1
ATOM 1978 N N . VAL A 1 255 ? -13.492 -5.952 9.689 1.00 95.69 255 VAL A N 1
ATOM 1979 C CA . VAL A 1 255 ? -12.912 -6.352 8.403 1.00 95.69 255 VAL A CA 1
ATOM 1980 C C . VAL A 1 255 ? -13.683 -5.657 7.293 1.00 95.69 255 VAL A C 1
ATOM 1982 O O . VAL A 1 255 ? -14.855 -5.945 7.066 1.00 95.69 255 VAL A O 1
ATOM 1985 N N . ILE A 1 256 ? -13.014 -4.740 6.600 1.00 94.88 256 ILE A N 1
ATOM 1986 C CA . ILE A 1 256 ? -13.606 -3.931 5.537 1.00 94.88 256 ILE A CA 1
ATOM 1987 C C . ILE A 1 256 ? -13.166 -4.479 4.184 1.00 94.88 256 ILE A C 1
ATOM 1989 O O . ILE A 1 256 ? -11.981 -4.456 3.846 1.00 94.88 256 ILE A O 1
ATOM 1993 N N . GLY A 1 257 ? -14.133 -4.970 3.410 1.00 96.31 257 GLY A N 1
ATOM 1994 C CA . GLY A 1 257 ? -13.938 -5.390 2.026 1.00 96.31 257 GLY A CA 1
ATOM 1995 C C . GLY A 1 257 ? -14.055 -4.209 1.063 1.00 96.31 257 GLY A C 1
ATOM 1996 O O . GLY A 1 257 ? -15.017 -3.449 1.117 1.00 96.31 257 GLY A O 1
ATOM 1997 N N . MET A 1 258 ? -13.093 -4.076 0.155 1.00 94.69 258 MET A N 1
ATOM 1998 C CA . MET A 1 258 ? -13.003 -2.987 -0.815 1.00 94.69 258 MET A CA 1
ATOM 1999 C C . MET A 1 258 ? -12.948 -3.570 -2.226 1.00 94.69 258 MET A C 1
ATOM 2001 O O . MET A 1 258 ? -11.983 -4.238 -2.598 1.00 94.69 258 MET A O 1
ATOM 2005 N N . LEU A 1 259 ? -13.988 -3.302 -3.019 1.00 95.69 259 LEU A N 1
ATOM 2006 C CA . LEU A 1 259 ? -14.095 -3.712 -4.419 1.00 95.69 259 LEU A CA 1
ATOM 2007 C C . LEU A 1 259 ? -13.935 -2.491 -5.328 1.00 95.69 259 LEU A C 1
ATOM 2009 O O . LEU A 1 259 ? -14.631 -1.492 -5.158 1.00 95.69 259 LEU A O 1
ATOM 2013 N N . ILE A 1 260 ? -13.074 -2.592 -6.336 1.00 94.81 260 ILE A N 1
ATOM 2014 C CA . ILE A 1 260 ? -12.974 -1.609 -7.416 1.00 94.81 260 ILE A CA 1
ATOM 2015 C C . ILE A 1 260 ? -13.151 -2.305 -8.759 1.00 94.81 260 ILE A C 1
ATOM 2017 O O . ILE A 1 260 ? -12.591 -3.373 -8.991 1.00 94.81 260 ILE A O 1
ATOM 2021 N N . THR A 1 261 ? -13.923 -1.692 -9.654 1.00 95.19 261 THR A N 1
ATOM 2022 C CA . THR A 1 261 ? -14.057 -2.133 -11.046 1.00 95.19 261 THR A CA 1
ATOM 2023 C C . THR A 1 261 ? -13.630 -1.002 -11.965 1.00 95.19 261 THR A C 1
ATOM 2025 O O . THR A 1 261 ? -14.161 0.105 -11.899 1.00 95.19 261 THR A O 1
ATOM 2028 N N . LEU A 1 262 ? -12.647 -1.289 -12.810 1.00 93.62 262 LEU A N 1
ATOM 2029 C CA . LEU A 1 262 ? -12.053 -0.370 -13.762 1.00 93.62 262 LEU A CA 1
ATOM 2030 C C . LEU A 1 262 ? -12.435 -0.781 -15.187 1.00 93.62 262 LEU A C 1
ATOM 2032 O O . LEU A 1 262 ? -12.458 -1.977 -15.497 1.00 93.62 262 LEU A O 1
ATOM 2036 N N . PRO A 1 263 ? -12.699 0.183 -16.081 1.00 93.81 263 PRO A N 1
ATOM 2037 C CA . PRO A 1 263 ? -12.943 -0.135 -17.476 1.00 93.81 263 PRO A CA 1
ATOM 2038 C C . PRO A 1 263 ? -11.736 -0.804 -18.157 1.00 93.81 263 PRO A C 1
ATOM 2040 O O . PRO A 1 263 ? -10.605 -0.687 -17.682 1.00 93.81 263 PRO A O 1
ATOM 2043 N N . PRO A 1 264 ? -11.950 -1.473 -19.304 1.00 92.19 264 PRO A N 1
ATOM 2044 C CA . PRO A 1 264 ? -10.857 -2.009 -20.103 1.00 92.19 264 PRO A CA 1
ATOM 2045 C C . PRO A 1 264 ? -9.904 -0.913 -20.602 1.00 92.19 264 PRO A C 1
ATOM 2047 O O . PRO A 1 264 ? -10.329 0.179 -20.998 1.00 92.19 264 PRO A O 1
ATOM 2050 N N . LEU A 1 265 ? -8.618 -1.237 -20.716 1.00 90.69 265 LEU A N 1
ATOM 2051 C CA . LEU A 1 265 ? -7.552 -0.367 -21.213 1.00 90.69 265 LEU A CA 1
ATOM 2052 C C . LEU A 1 265 ? -7.848 0.177 -22.611 1.00 90.69 265 LEU A C 1
ATOM 2054 O O . LEU A 1 265 ? -7.474 1.306 -22.929 1.00 90.69 265 LEU A O 1
ATOM 2058 N N . GLY A 1 266 ? -8.541 -0.597 -23.451 1.00 89.75 266 GLY A N 1
ATOM 2059 C CA . GLY A 1 266 ? -8.995 -0.131 -24.762 1.00 89.75 266 GLY A CA 1
ATOM 2060 C C . GLY A 1 266 ? -9.893 1.107 -24.664 1.00 89.75 266 GLY A C 1
ATOM 2061 O O . GLY A 1 266 ? -9.738 2.041 -25.451 1.00 89.75 266 GLY A O 1
ATOM 2062 N N . LEU A 1 267 ? -10.780 1.159 -23.664 1.00 88.69 267 LEU A N 1
ATOM 2063 C CA . LEU A 1 267 ? -11.608 2.333 -23.396 1.00 88.69 267 LEU A CA 1
ATOM 2064 C C . LEU A 1 267 ? -10.773 3.475 -22.811 1.00 88.69 267 LEU A C 1
ATOM 2066 O O . LEU A 1 267 ? -10.918 4.613 -23.253 1.00 88.69 267 LEU A O 1
ATOM 2070 N N . HIS A 1 268 ? -9.857 3.178 -21.883 1.00 86.50 268 HIS A N 1
ATOM 2071 C CA . HIS A 1 268 ? -8.958 4.189 -21.312 1.00 86.50 268 HIS A CA 1
ATOM 2072 C C . HIS A 1 268 ? -8.174 4.924 -22.407 1.00 86.50 268 HIS A C 1
ATOM 2074 O O . HIS A 1 268 ? -8.132 6.153 -22.417 1.00 86.50 268 HIS A O 1
ATOM 2080 N N . LYS A 1 269 ? -7.616 4.184 -23.375 1.00 87.81 269 LYS A N 1
ATOM 2081 C CA . LYS A 1 269 ? -6.881 4.751 -24.517 1.00 87.81 269 LYS A CA 1
ATOM 2082 C C . LYS A 1 269 ? -7.752 5.678 -25.364 1.00 87.81 269 LYS A C 1
ATOM 2084 O O . LYS A 1 269 ? -7.302 6.767 -25.708 1.00 87.81 269 LYS A O 1
ATOM 2089 N N . LYS A 1 270 ? -8.999 5.289 -25.658 1.00 86.88 270 LYS A N 1
ATOM 2090 C CA . LYS A 1 270 ? -9.942 6.133 -26.414 1.00 86.88 270 LYS A CA 1
ATOM 2091 C C . LYS A 1 270 ? -10.241 7.443 -25.684 1.00 86.88 270 LYS A C 1
ATOM 2093 O O . LYS A 1 270 ? -10.206 8.501 -26.312 1.00 86.88 270 LYS A O 1
ATOM 2098 N N . VAL A 1 271 ? -10.492 7.368 -24.370 1.00 86.19 271 VAL A N 1
ATOM 2099 C CA . VAL A 1 271 ? -10.766 8.540 -23.516 1.00 86.19 271 VAL A CA 1
ATOM 2100 C C . VAL A 1 271 ? -9.580 9.495 -23.532 1.00 86.19 271 VAL A C 1
ATOM 2102 O O . VAL A 1 271 ? -9.759 10.687 -23.763 1.00 86.19 271 VAL A O 1
ATOM 2105 N N . VAL A 1 272 ? -8.367 8.971 -23.343 1.00 83.38 272 VAL A N 1
ATOM 2106 C CA . VAL A 1 272 ? -7.136 9.775 -23.369 1.00 83.38 272 VAL A CA 1
ATOM 2107 C C . VAL A 1 272 ? -6.898 10.398 -24.748 1.00 83.38 272 VAL A C 1
ATOM 2109 O O . VAL A 1 272 ? -6.494 11.552 -24.823 1.00 83.38 272 VAL A O 1
ATOM 2112 N N . ALA A 1 273 ? -7.206 9.680 -25.832 1.00 85.50 273 ALA A N 1
ATOM 2113 C CA . ALA A 1 273 ? -7.108 10.187 -27.201 1.00 85.50 273 ALA A CA 1
ATOM 2114 C C . ALA A 1 273 ? -8.205 11.207 -27.575 1.00 85.50 273 ALA A C 1
ATOM 2116 O O . ALA A 1 273 ? -8.219 11.691 -28.702 1.00 85.50 273 ALA A O 1
ATOM 2117 N N . GLY A 1 274 ? -9.148 11.518 -26.675 1.00 78.94 274 GLY A N 1
ATOM 2118 C CA . GLY A 1 274 ? -10.211 12.497 -26.928 1.00 78.94 274 GLY A CA 1
ATOM 2119 C C . GLY A 1 274 ? -11.279 12.042 -27.930 1.00 78.94 274 GLY A C 1
ATOM 2120 O O . GLY A 1 274 ? -12.098 12.845 -28.358 1.00 78.94 274 GLY A O 1
ATOM 2121 N N . THR A 1 275 ? -11.319 10.754 -28.278 1.00 71.69 275 THR A N 1
ATOM 2122 C CA . THR A 1 275 ? -12.245 10.185 -29.286 1.00 71.69 275 THR A CA 1
ATOM 2123 C C . THR A 1 275 ? -13.611 9.784 -28.704 1.00 71.69 275 THR A C 1
ATOM 2125 O O . THR A 1 275 ? -14.368 9.036 -29.315 1.00 71.69 275 THR A O 1
ATOM 2128 N N . VAL A 1 276 ? -13.929 10.240 -27.485 1.00 61.34 276 VAL A N 1
ATOM 2129 C CA . VAL A 1 276 ? -15.008 9.710 -26.627 1.00 61.34 276 VAL A CA 1
ATOM 2130 C C . VAL A 1 276 ? -16.194 10.667 -26.532 1.00 61.34 276 VAL A C 1
ATOM 2132 O O . VAL A 1 276 ? -16.667 10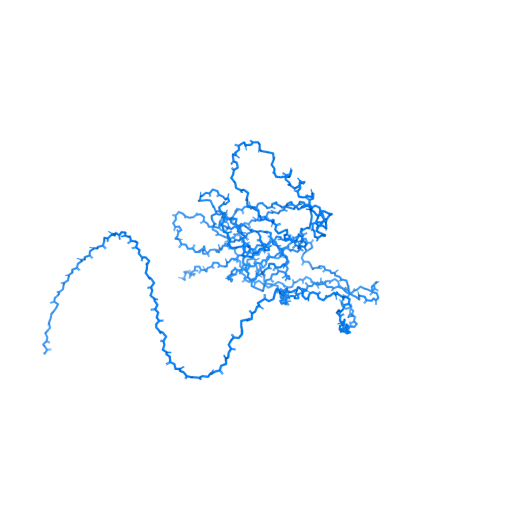.994 -25.449 1.00 61.34 276 VAL A O 1
ATOM 2135 N N . THR A 1 277 ? -16.729 11.103 -27.668 1.00 59.56 277 THR A N 1
ATOM 2136 C CA . THR A 1 277 ? -18.101 11.639 -27.671 1.00 59.56 277 THR A CA 1
ATOM 2137 C C . THR A 1 277 ? -19.134 10.522 -27.453 1.00 59.56 277 THR A C 1
ATOM 2139 O O . THR A 1 277 ? -20.137 10.763 -26.792 1.00 59.56 277 THR A O 1
ATOM 2142 N N . ASP A 1 278 ? -18.830 9.271 -27.838 1.00 53.34 278 ASP A N 1
ATOM 2143 C CA . ASP A 1 278 ? -19.810 8.164 -27.798 1.00 53.34 278 ASP A CA 1
ATOM 2144 C C . ASP A 1 278 ? -19.565 7.114 -26.695 1.00 53.34 278 ASP A C 1
ATOM 2146 O O . ASP A 1 278 ? -20.484 6.416 -26.267 1.00 53.34 278 ASP A O 1
ATOM 2150 N N . ALA A 1 279 ? -18.340 6.986 -26.170 1.00 50.28 279 ALA A N 1
ATOM 2151 C CA . ALA A 1 279 ? -17.997 5.876 -25.265 1.00 50.28 279 ALA A CA 1
ATOM 2152 C C . ALA A 1 279 ? -18.462 6.069 -23.803 1.00 50.28 279 ALA A C 1
ATOM 2154 O O . ALA A 1 279 ? -18.545 5.105 -23.042 1.00 50.28 279 ALA A O 1
ATOM 2155 N N . LEU A 1 280 ? -18.832 7.295 -23.415 1.00 54.62 280 LEU A N 1
ATOM 2156 C CA . LEU A 1 280 ? -19.452 7.599 -22.117 1.00 54.62 280 LEU A CA 1
ATOM 2157 C C . LEU A 1 280 ? -20.874 7.022 -21.984 1.00 54.62 280 LEU A C 1
ATOM 2159 O O . LEU A 1 280 ? -21.343 6.824 -20.863 1.00 54.62 280 LEU A O 1
ATOM 2163 N N . ALA A 1 281 ? -21.544 6.700 -23.098 1.00 54.09 281 ALA A N 1
ATOM 2164 C CA . ALA A 1 281 ? -22.865 6.072 -23.079 1.00 54.09 281 ALA A CA 1
ATOM 2165 C C . ALA A 1 281 ? -22.833 4.644 -22.496 1.00 54.09 281 ALA A C 1
ATOM 2167 O O . ALA A 1 281 ? -23.782 4.238 -21.831 1.00 54.09 281 ALA A O 1
ATOM 2168 N N . GLY A 1 282 ? -21.725 3.908 -22.664 1.00 49.19 282 GLY A N 1
ATOM 2169 C CA . GLY A 1 282 ? -21.584 2.531 -22.169 1.00 49.19 282 GLY A CA 1
ATOM 2170 C C . GLY A 1 282 ? -21.354 2.411 -20.656 1.00 49.19 282 GLY A C 1
ATOM 2171 O O . GLY A 1 282 ? -21.721 1.403 -20.059 1.00 49.19 282 GLY A O 1
ATOM 2172 N N . LEU A 1 283 ? -20.801 3.445 -20.011 1.00 52.62 283 LEU A N 1
ATOM 2173 C CA . LEU A 1 283 ? -20.532 3.458 -18.564 1.00 52.62 283 LEU A CA 1
ATOM 2174 C C . LEU A 1 283 ? -21.804 3.601 -17.715 1.00 52.62 283 LEU A C 1
ATOM 2176 O O . LEU A 1 283 ? -21.834 3.130 -16.580 1.00 52.62 283 LEU A O 1
ATOM 2180 N N . LYS A 1 284 ? -22.873 4.191 -18.267 1.00 50.38 284 LYS A N 1
ATOM 2181 C CA . LYS A 1 284 ? -24.169 4.318 -17.579 1.00 50.38 284 LYS A CA 1
ATOM 2182 C C . LYS A 1 284 ? -24.859 2.971 -17.338 1.00 50.38 284 LYS A C 1
ATOM 2184 O O . LYS A 1 284 ? -25.668 2.875 -16.428 1.00 50.38 284 LYS A O 1
ATOM 2189 N N . ASN A 1 285 ? -24.506 1.930 -18.093 1.00 43.50 285 ASN A N 1
ATOM 2190 C CA . ASN A 1 285 ? -25.124 0.607 -17.967 1.00 43.50 285 ASN A CA 1
ATOM 2191 C C . ASN A 1 285 ? -24.496 -0.273 -16.871 1.00 43.50 285 ASN A C 1
ATOM 2193 O O . ASN A 1 285 ? -25.055 -1.315 -16.547 1.00 43.50 285 ASN A O 1
ATOM 2197 N N . ILE A 1 286 ? -23.354 0.122 -16.294 1.00 47.22 286 ILE A N 1
ATOM 2198 C CA . ILE A 1 286 ? -22.692 -0.637 -15.213 1.00 47.22 286 ILE A CA 1
ATOM 2199 C C . ILE A 1 286 ? -23.223 -0.208 -13.833 1.00 47.22 286 ILE A C 1
ATOM 2201 O O . ILE A 1 286 ? -23.206 -0.988 -12.886 1.00 47.22 286 ILE A O 1
ATOM 2205 N N . ALA A 1 287 ? -23.763 1.009 -13.726 1.00 40.50 287 ALA A N 1
ATOM 2206 C CA . ALA A 1 287 ? -24.350 1.549 -12.507 1.00 40.50 287 ALA A CA 1
ATOM 2207 C C . ALA A 1 287 ? -25.867 1.746 -12.676 1.00 40.50 287 ALA A C 1
ATOM 2209 O O . ALA A 1 287 ? -26.311 2.849 -12.974 1.00 40.50 287 ALA A O 1
ATOM 2210 N N . GLY A 1 288 ? -26.673 0.694 -12.477 1.00 36.88 288 GLY A N 1
ATOM 2211 C CA . GLY A 1 288 ? -28.110 0.884 -12.224 1.00 36.88 288 GLY A CA 1
ATOM 2212 C C . GLY A 1 288 ? -29.062 -0.153 -12.813 1.00 36.88 288 GLY A C 1
ATOM 2213 O O . GLY A 1 288 ? -29.783 0.132 -13.763 1.00 36.88 288 GLY A O 1
ATOM 2214 N N . GLY A 1 289 ? -29.169 -1.313 -12.163 1.00 28.64 289 GLY A N 1
ATOM 2215 C CA . GLY A 1 289 ? -30.421 -2.071 -12.113 1.00 28.64 289 GLY A CA 1
ATOM 2216 C C . GLY A 1 289 ? -31.256 -1.562 -10.938 1.00 28.64 289 GLY A C 1
ATOM 2217 O O . GLY A 1 289 ? -31.224 -2.145 -9.863 1.00 28.64 289 GLY A O 1
ATOM 2218 N N . GLY A 1 290 ? -31.932 -0.427 -11.110 1.00 29.53 290 GLY A N 1
ATOM 2219 C CA . GLY A 1 290 ? -32.740 0.193 -10.059 1.00 29.53 290 GLY A CA 1
ATOM 2220 C C . GLY A 1 290 ? -33.739 1.173 -10.655 1.00 29.53 290 GLY A C 1
ATOM 2221 O O . GLY A 1 290 ? -33.434 2.343 -10.861 1.00 29.53 290 GLY A O 1
ATOM 2222 N N . THR A 1 291 ? -34.931 0.679 -10.976 1.00 34.78 291 THR A N 1
ATOM 2223 C CA . THR A 1 291 ? -36.062 1.485 -11.438 1.00 34.78 291 THR A CA 1
ATOM 2224 C C . THR A 1 291 ? -36.592 2.347 -10.294 1.00 34.78 291 THR A C 1
ATOM 2226 O O . THR A 1 291 ? -37.168 1.826 -9.341 1.00 34.78 291 THR A O 1
ATOM 2229 N N . GLY A 1 292 ? -36.439 3.664 -10.407 1.00 28.95 292 GLY A N 1
ATOM 2230 C CA . GLY A 1 292 ? -37.046 4.638 -9.505 1.00 28.95 292 GLY A CA 1
ATOM 2231 C C . GLY A 1 292 ? -37.255 5.967 -10.221 1.00 28.95 292 GLY A C 1
ATOM 2232 O O . GLY A 1 292 ? -36.301 6.695 -10.474 1.00 28.95 292 GLY A O 1
ATOM 2233 N N . ASN A 1 293 ? -38.508 6.259 -10.574 1.00 37.41 293 ASN A N 1
ATOM 2234 C CA . ASN A 1 293 ? -38.945 7.542 -11.122 1.00 37.41 293 ASN A CA 1
ATOM 2235 C C . ASN A 1 293 ? -38.687 8.664 -10.104 1.00 37.41 293 ASN A C 1
ATOM 2237 O O . ASN A 1 293 ? -39.245 8.642 -9.009 1.00 37.41 293 ASN A O 1
ATOM 2241 N N . GLY A 1 294 ? -37.893 9.664 -10.487 1.00 28.03 294 GLY A N 1
ATOM 2242 C CA . GLY A 1 294 ? -37.633 10.856 -9.685 1.00 28.03 294 GLY A CA 1
ATOM 2243 C C . GLY A 1 294 ? -37.252 12.039 -10.571 1.00 28.03 294 GLY A C 1
ATOM 2244 O O . GLY A 1 294 ? -36.266 12.001 -11.299 1.00 28.03 294 GLY A O 1
ATOM 2245 N N . THR A 1 295 ? -38.091 13.066 -10.529 1.00 27.41 295 THR A N 1
ATOM 2246 C CA . THR A 1 295 ? -38.097 14.305 -11.311 1.00 27.41 295 THR A CA 1
ATOM 2247 C C . THR A 1 295 ? -36.745 15.033 -11.335 1.00 27.41 295 THR A C 1
ATOM 2249 O O . THR A 1 295 ? -36.131 15.266 -10.297 1.00 27.41 295 THR A O 1
ATOM 2252 N N . ALA A 1 296 ? -36.301 15.432 -12.530 1.00 29.64 296 ALA A N 1
ATOM 2253 C CA . ALA A 1 296 ? -35.044 16.145 -12.762 1.00 29.64 296 ALA A CA 1
ATOM 2254 C C . ALA A 1 296 ? -35.068 17.605 -12.268 1.00 29.64 296 ALA A C 1
ATOM 2256 O O . ALA A 1 296 ? -36.055 18.307 -12.500 1.00 29.64 296 ALA A O 1
ATOM 2257 N N . PRO A 1 297 ? -33.939 18.115 -11.740 1.00 29.70 297 PRO A N 1
ATOM 2258 C CA . PRO A 1 297 ? -33.634 19.535 -11.832 1.00 29.70 297 PRO A CA 1
ATOM 2259 C C . PRO A 1 297 ? -32.291 19.806 -12.536 1.00 29.70 297 PRO A C 1
ATOM 2261 O O . PRO A 1 297 ? -31.266 19.211 -12.220 1.00 29.70 297 PRO A O 1
ATOM 2264 N N . GLY A 1 298 ? -32.317 20.785 -13.447 1.00 26.02 298 GLY A N 1
ATOM 2265 C CA . GLY A 1 298 ? -31.199 21.687 -13.744 1.00 26.02 298 GLY A CA 1
ATOM 2266 C C . GLY A 1 298 ? -30.039 21.136 -14.575 1.00 26.02 298 GLY A C 1
ATOM 2267 O O . GLY A 1 298 ? -29.065 20.609 -14.048 1.00 26.02 298 GLY A O 1
ATOM 2268 N N . THR A 1 299 ? -30.075 21.392 -15.883 1.00 31.83 299 THR A N 1
ATOM 2269 C CA . THR A 1 299 ? -28.921 21.333 -16.792 1.00 31.83 299 THR A CA 1
ATOM 2270 C C . THR A 1 299 ? -27.794 22.255 -16.320 1.00 31.83 299 THR A C 1
ATOM 2272 O O . THR A 1 299 ? -27.791 23.449 -16.613 1.00 31.83 299 THR A O 1
ATOM 2275 N N . ALA A 1 300 ? -26.807 21.693 -15.623 1.00 27.62 300 ALA A N 1
ATOM 2276 C CA . ALA A 1 300 ? -25.497 22.309 -15.460 1.00 27.62 300 ALA A CA 1
ATOM 2277 C C . ALA A 1 300 ? -24.627 21.894 -16.656 1.00 27.62 300 ALA A C 1
ATOM 2279 O O . ALA A 1 300 ? -24.139 20.767 -16.742 1.00 27.62 300 ALA A O 1
ATOM 2280 N N . THR A 1 301 ? -24.458 22.804 -17.612 1.00 30.05 301 THR A N 1
ATOM 2281 C CA . THR A 1 301 ? -23.484 22.693 -18.703 1.00 30.05 301 THR A CA 1
ATOM 2282 C C . THR A 1 301 ? -22.075 22.817 -18.131 1.00 30.05 301 THR A C 1
ATOM 2284 O O . THR A 1 301 ? -21.479 23.890 -18.111 1.00 30.05 301 THR A O 1
ATOM 2287 N N . GLY A 1 302 ? -21.551 21.710 -17.621 1.00 26.47 302 GLY A N 1
ATOM 2288 C CA . GLY A 1 302 ? -20.150 21.555 -17.270 1.00 26.47 302 GLY A CA 1
ATOM 2289 C C . GLY A 1 302 ? -19.702 20.196 -17.763 1.00 26.47 302 GLY A C 1
ATOM 2290 O O . GLY A 1 302 ? -20.066 19.181 -17.178 1.00 26.47 302 GLY A O 1
ATOM 2291 N N . THR A 1 303 ? -18.944 20.162 -18.856 1.00 27.89 303 THR A N 1
ATOM 2292 C CA . THR A 1 303 ? -18.299 18.940 -19.335 1.00 27.89 303 THR A CA 1
ATOM 2293 C C . THR A 1 303 ? -17.461 18.384 -18.180 1.00 27.89 303 THR A C 1
ATOM 2295 O O . THR A 1 303 ? -16.542 19.079 -17.729 1.00 27.89 303 THR A O 1
ATOM 2298 N N . PRO A 1 304 ? -17.747 17.183 -17.641 1.00 30.16 304 PRO A N 1
ATOM 2299 C CA . PRO A 1 304 ? -16.882 16.599 -16.635 1.00 30.16 304 PRO A CA 1
ATOM 2300 C C . PRO A 1 304 ? -15.535 16.359 -17.309 1.00 30.16 304 PRO A C 1
ATOM 2302 O O . PRO A 1 304 ? -15.413 15.561 -18.237 1.00 30.16 304 PRO A O 1
ATOM 2305 N N . ARG A 1 305 ? -14.523 17.120 -16.892 1.00 29.22 305 ARG A N 1
ATOM 2306 C CA . ARG A 1 305 ? -13.155 16.963 -17.377 1.00 29.22 305 ARG A CA 1
ATOM 2307 C C . ARG A 1 305 ? -12.707 15.561 -16.970 1.00 29.22 305 ARG A C 1
ATOM 2309 O O . ARG A 1 305 ? -12.420 15.335 -15.796 1.00 29.22 305 ARG A O 1
ATOM 2316 N N . ALA A 1 306 ? -12.711 14.629 -17.923 1.00 33.12 306 ALA A N 1
ATOM 2317 C CA . ALA A 1 306 ? -12.234 13.270 -17.723 1.00 33.12 306 ALA A CA 1
ATOM 2318 C C . ALA A 1 306 ? -10.790 13.350 -17.213 1.00 33.12 306 ALA A C 1
ATOM 2320 O O . ALA A 1 306 ? -9.874 13.730 -17.944 1.00 33.12 306 ALA A O 1
ATOM 2321 N N . GLN A 1 307 ? -10.594 13.078 -15.923 1.00 35.75 307 GLN A N 1
ATOM 2322 C CA . GLN A 1 307 ? -9.256 12.934 -15.369 1.00 35.75 307 GLN A CA 1
ATOM 2323 C C . GLN A 1 307 ? -8.667 11.665 -15.984 1.00 35.75 307 GLN A C 1
ATOM 2325 O O . GLN A 1 307 ? -9.333 10.630 -16.022 1.00 35.75 307 GLN A O 1
ATOM 2330 N N . SER A 1 308 ? -7.451 11.756 -16.529 1.00 35.12 308 SER A N 1
ATOM 2331 C CA . SER A 1 308 ? -6.819 10.631 -17.214 1.00 35.12 308 SER A CA 1
ATOM 2332 C C . SER A 1 308 ? -6.773 9.416 -16.283 1.00 35.12 308 SER A C 1
ATOM 2334 O O . SER A 1 308 ? -6.232 9.478 -15.179 1.00 35.12 308 SER A O 1
ATOM 2336 N N . VAL A 1 309 ? -7.348 8.302 -16.734 1.00 39.28 309 VAL A N 1
ATOM 2337 C CA . VAL A 1 309 ? -7.397 7.017 -16.007 1.00 39.28 309 VAL A CA 1
ATOM 2338 C C . VAL A 1 309 ? -6.055 6.265 -16.126 1.00 39.28 309 VAL A C 1
ATOM 2340 O O . VAL A 1 309 ? -5.942 5.089 -15.817 1.00 39.28 309 VAL A O 1
ATOM 2343 N N . ALA A 1 310 ? -4.996 6.942 -16.579 1.00 32.56 310 ALA A N 1
ATOM 2344 C CA . ALA A 1 310 ? -3.676 6.363 -16.826 1.00 32.56 310 ALA A CA 1
ATOM 2345 C C . ALA A 1 310 ? -2.758 6.399 -15.587 1.00 32.56 310 ALA A C 1
ATOM 2347 O O . ALA A 1 310 ? -1.539 6.460 -15.722 1.00 32.56 310 ALA A O 1
ATOM 2348 N N . GLY A 1 311 ? -3.332 6.415 -14.383 1.00 49.00 311 GLY A N 1
ATOM 2349 C CA . GLY A 1 311 ? -2.578 6.287 -13.139 1.00 49.00 311 GLY A CA 1
ATOM 2350 C C . GLY A 1 311 ? -2.635 4.847 -12.650 1.00 49.00 311 GLY A C 1
ATOM 2351 O O . GLY A 1 311 ? -3.713 4.267 -12.605 1.00 49.00 311 GLY A O 1
ATOM 2352 N N . ASP A 1 312 ? -1.498 4.273 -12.259 1.00 66.19 312 ASP A N 1
ATOM 2353 C CA . ASP A 1 312 ? -1.490 3.012 -11.516 1.00 66.19 312 ASP A CA 1
ATOM 2354 C C . ASP A 1 312 ? -2.242 3.219 -10.189 1.00 66.19 312 ASP A C 1
ATOM 2356 O O . ASP A 1 312 ? -1.719 3.875 -9.279 1.00 66.19 312 ASP A O 1
ATOM 2360 N N . ILE A 1 313 ? -3.456 2.678 -10.081 1.00 71.56 313 ILE A N 1
ATOM 2361 C CA . ILE A 1 313 ? -4.262 2.744 -8.860 1.00 71.56 313 ILE A CA 1
ATOM 2362 C C . ILE A 1 313 ? -3.784 1.647 -7.917 1.00 71.56 313 ILE A C 1
ATOM 2364 O O . ILE A 1 313 ? -3.570 0.511 -8.331 1.00 71.56 313 ILE A O 1
ATOM 2368 N N . ARG A 1 314 ? -3.594 1.968 -6.643 1.00 85.50 314 ARG A N 1
ATOM 2369 C CA . ARG A 1 314 ? -3.164 1.022 -5.614 1.00 85.50 314 ARG A CA 1
ATOM 2370 C C . ARG A 1 314 ? -4.024 1.182 -4.378 1.00 85.50 314 ARG A C 1
ATOM 2372 O O . ARG A 1 314 ? -4.507 2.274 -4.102 1.00 85.50 314 ARG A O 1
ATOM 2379 N N . MET A 1 315 ? -4.168 0.103 -3.622 1.00 79.81 315 MET A N 1
ATOM 2380 C CA . MET A 1 315 ? -4.617 0.190 -2.237 1.00 79.81 315 MET A CA 1
ATOM 2381 C C . MET A 1 315 ? -3.688 1.142 -1.473 1.00 79.81 315 MET A C 1
ATOM 2383 O O . MET A 1 315 ? -2.467 1.020 -1.603 1.00 79.81 315 MET A O 1
ATOM 2387 N N . GLN A 1 316 ? -4.267 2.057 -0.703 1.00 83.19 316 GLN A N 1
ATOM 2388 C CA . GLN A 1 316 ? -3.584 2.965 0.212 1.00 83.19 316 GLN A CA 1
ATOM 2389 C C . GLN A 1 316 ? -4.252 2.858 1.583 1.00 83.19 316 GLN A C 1
ATOM 2391 O O . GLN A 1 316 ? -5.477 2.947 1.686 1.00 83.19 316 GLN A O 1
ATOM 2396 N N . ILE A 1 317 ? -3.447 2.612 2.614 1.00 73.88 317 ILE A N 1
ATOM 2397 C CA . ILE A 1 317 ? -3.890 2.634 4.008 1.00 73.88 317 ILE A CA 1
ATOM 2398 C C . ILE A 1 317 ? -3.057 3.646 4.763 1.00 73.88 317 ILE A C 1
ATOM 2400 O O . ILE A 1 317 ? -1.832 3.680 4.606 1.00 73.88 317 ILE A O 1
ATOM 2404 N N . ASP A 1 318 ? -3.740 4.386 5.629 1.00 74.06 318 ASP A N 1
ATOM 2405 C CA . ASP A 1 318 ? -3.121 5.352 6.514 1.00 74.06 318 ASP A CA 1
ATOM 2406 C C . ASP A 1 318 ? -3.416 5.002 7.957 1.00 74.06 318 ASP A C 1
ATOM 2408 O O . ASP A 1 318 ? -4.501 4.517 8.289 1.00 74.06 318 ASP A O 1
ATOM 2412 N N . GLY A 1 319 ? -2.454 5.316 8.811 1.00 62.66 319 GLY A N 1
ATOM 2413 C CA . GLY A 1 319 ? -2.639 5.348 10.249 1.00 62.66 319 GLY A CA 1
ATOM 2414 C C . GLY A 1 319 ? -2.103 6.659 10.802 1.00 62.66 319 GLY A C 1
ATOM 2415 O O . GLY A 1 319 ? -1.173 7.238 10.242 1.00 62.66 319 GLY A O 1
ATOM 2416 N N . ALA A 1 320 ? -2.667 7.107 11.914 1.00 63.44 320 ALA A N 1
ATOM 2417 C CA . ALA A 1 320 ? -2.006 8.035 12.822 1.00 63.44 320 ALA A CA 1
ATOM 2418 C C . ALA A 1 320 ? -1.752 7.311 14.140 1.00 63.44 320 ALA A C 1
ATOM 2420 O O . ALA A 1 320 ? -2.661 6.661 14.661 1.00 63.44 320 ALA A O 1
ATOM 2421 N N . GLY A 1 321 ? -0.540 7.422 14.682 1.00 61.47 321 GLY A N 1
ATOM 2422 C CA . GLY A 1 321 ? -0.245 6.932 16.021 1.00 61.47 321 GLY A CA 1
ATOM 2423 C C . GLY A 1 321 ? -1.119 7.646 17.050 1.00 61.47 321 GLY A C 1
ATOM 2424 O O . GLY A 1 321 ? -1.222 8.872 17.049 1.00 61.47 321 GLY A O 1
ATOM 2425 N N . GLY A 1 322 ? -1.775 6.885 17.923 1.00 57.31 322 GLY A N 1
ATOM 2426 C CA . GLY A 1 322 ? -2.390 7.460 19.113 1.00 57.31 322 GLY A CA 1
ATOM 2427 C C . GLY A 1 322 ? -1.317 7.822 20.141 1.00 57.31 322 GLY A C 1
ATOM 2428 O O . GLY A 1 322 ? -0.295 7.139 20.239 1.00 57.31 322 GLY A O 1
ATOM 2429 N N . THR A 1 323 ? -1.530 8.894 20.907 1.00 49.44 323 THR A N 1
ATOM 2430 C CA . THR A 1 323 ? -0.655 9.217 22.038 1.00 49.44 323 THR A CA 1
ATOM 2431 C C . THR A 1 323 ? -0.747 8.067 23.043 1.00 49.44 323 THR A C 1
ATOM 2433 O O . THR A 1 323 ? -1.856 7.790 23.512 1.00 49.44 323 THR A O 1
ATOM 2436 N N . PRO A 1 324 ? 0.357 7.375 23.381 1.00 43.91 324 PRO A N 1
ATOM 2437 C CA . PRO A 1 324 ? 0.302 6.335 24.394 1.00 43.91 324 PRO A CA 1
ATOM 2438 C C . PRO A 1 324 ? -0.206 6.952 25.699 1.00 43.91 324 PRO A C 1
ATOM 2440 O O . PRO A 1 324 ? 0.244 8.028 26.102 1.00 43.91 324 PRO A O 1
ATOM 2443 N N . ALA A 1 325 ? -1.165 6.285 26.345 1.00 42.62 325 ALA A N 1
ATOM 2444 C CA . ALA A 1 325 ? -1.515 6.625 27.716 1.00 42.62 325 ALA A CA 1
ATOM 2445 C C . ALA A 1 325 ? -0.237 6.537 28.574 1.00 42.62 325 ALA A C 1
ATOM 2447 O O . ALA A 1 325 ? 0.576 5.637 28.330 1.00 42.62 325 ALA A O 1
ATOM 2448 N N . PRO A 1 326 ? -0.020 7.458 29.531 1.00 33.66 326 PRO A N 1
ATOM 2449 C CA . PRO A 1 326 ? 1.092 7.330 30.458 1.00 33.66 326 PRO A CA 1
ATOM 2450 C C . PRO A 1 326 ? 1.004 5.955 31.119 1.00 33.66 326 PRO A C 1
ATOM 2452 O O . PRO A 1 326 ? -0.064 5.530 31.558 1.00 33.66 326 PRO A O 1
ATOM 2455 N N . VAL A 1 327 ? 2.119 5.231 31.096 1.00 36.34 327 VAL A N 1
ATOM 2456 C CA . VAL A 1 327 ? 2.239 3.956 31.793 1.00 36.34 327 VAL A CA 1
ATOM 2457 C C . VAL A 1 327 ? 2.183 4.307 33.275 1.00 36.34 327 VAL A C 1
ATOM 2459 O O . VAL A 1 327 ? 3.095 4.974 33.762 1.00 36.34 327 VAL A O 1
ATOM 2462 N N . ASP A 1 328 ? 1.095 3.948 33.957 1.00 34.22 328 ASP A N 1
ATOM 2463 C CA . ASP A 1 328 ? 1.029 4.075 35.411 1.00 34.22 328 ASP A CA 1
ATOM 2464 C C . ASP A 1 328 ? 2.165 3.223 35.995 1.00 34.22 328 ASP A C 1
ATOM 2466 O O . ASP A 1 328 ? 2.218 2.005 35.796 1.00 34.22 328 ASP A O 1
ATOM 2470 N N . SER A 1 329 ? 3.123 3.911 36.616 1.00 33.88 329 SER A N 1
ATOM 2471 C CA . SER A 1 329 ? 4.246 3.355 37.374 1.00 33.88 329 SER A CA 1
ATOM 2472 C C . SER A 1 329 ? 3.794 2.766 38.700 1.00 33.88 329 SER A C 1
ATOM 2474 O O . SER A 1 329 ? 3.007 3.469 39.376 1.00 33.88 329 SER A O 1
#

Secondary structure (DSSP, 8-state):
---------------------------PPPP----------------------TTTS-------PPPPPGGGGSPPPPPPEEEEEEEEETTTTEEEEEEEETT-----TT-----EEE-TT-SSS-EEE---SS-SS-B-STTS-TT-EE-TTSS-EE-SSSSEEEEBSS-B-SEEEEEEEE-SS-B---TTPPSSS-TT-EEEEEEEETTS-SSS-TTSSSSEEEEESGGGEEEETTEEEE-SPTT---BTT-EEEEEEEE--HHHHHHHHTT--SSTHHHHTTTS---------------------S-S-EEEEEEEEPPPPPP---

Sequence (329 aa):
MATSTAPTNGKGKRSKRDGGGREKRGAKRQELDDGSLSYSKKVTSSASSTAIPSSELSMSMPIPLADPRSIDVLPPRPRQLNPVFTRHSDVLKQSWPFFEVADKVSNRNGFRYTYAVADPGFPHILYRQTDVPPYHSRFSFEDSPSSIAFTKSGLAVSTNDPWHSARANICAREGTYYYEARVISGIVPSKNALPGPSPRGNVRLGFARREADLDVNVGVDCYGYGIRDVNGEVVNRMRCEYFFPKDEAINEGDVIGMLITLPPLGLHKKVVAGTVTDALAGLKNIAGGGTGNGTAPGTATGTPRAQSVAGDIRMQIDGAGGTPAPVDS

InterPro domains:
  IPR013320 Concanavalin A-like lectin/glucanase domain superfamily [SSF49899] (131-261)
  IPR037353 Histone methyltransferase complex subunit ASH2 [PTHR10598] (58-268)
  IPR043136 B30.2/SPRY domain superfamily [G3DSA:2.60.120.920] (138-300)

Radius of gyration: 28.58 Å; chains: 1; bounding box: 69×72×95 Å